Protein 2UWJ (pdb70)

Foldseek 3Di:
DVPDPDPVLVVCVDDPNPVLVVVLVVLVVVLVVLVVVVVVPDDVVVNVVSVVVNVVSVVVNVVSCVSNPD/DPDADVVNVCVPPDPVVVVVVVVVVVVVVVVD/DVVVLVVLLVVLQVVLLVVNLVSSLVSLVVCVVVVVPVSSLLSNLSNCVNVVVLVVSCVCVVVNPDLVCLLSNLVSCVVVVVVVVSVVSLVVQCPDPPVVSNVSSVVCVVVPD

Radius of gyration: 17.94 Å; Cα contacts (8 Å, |Δi|>4): 264; chains: 3; bounding box: 48×44×40 Å

Solvent-accessible surface area: 10750 Å² total

Nearest PDB structures (foldseek):
  2uwj-assembly1_E-2  TM=1.014E+00  e=2.421E-09  Pseudomonas aeruginosa CHA
  3k6c-assembly1_J  TM=8.132E-01  e=6.176E+00  Nitrosomonas europaea
  2uwj-assembly1_G-2  TM=1.009E+00  e=5.805E-15  Pseudomonas aeruginosa CHA
  2p58-assembly1_C  TM=9.458E-01  e=1.287E-08  Yersinia pestis
  8a61-assembly1_J  TM=7.834E-01  e=2.500E-01  Saccharomyces cerevisiae

B-factor: mean 35.9, std 13.75, range [16.82, 148.2]

Structure (mmCIF, N/CA/C/O b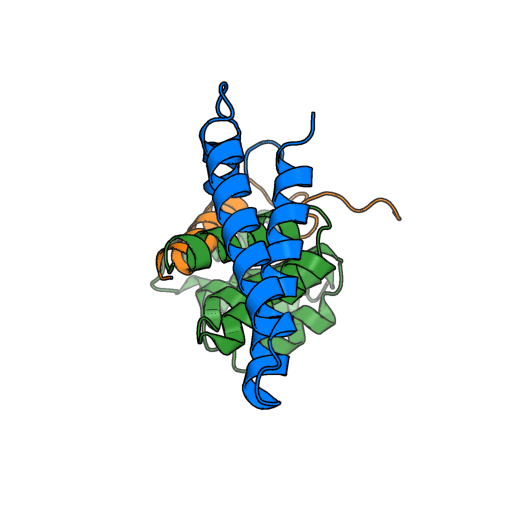ackbone):
data_2UWJ
#
_entry.id   2UWJ
#
_cell.length_a   85.305
_cell.length_b   85.305
_cell.length_c   157.553
_cell.angle_alpha   90.00
_cell.angle_beta   90.00
_cell.angle_gamma   120.00
#
_symmetry.space_group_name_H-M   'P 62 2 2'
#
loop_
_entity.id
_entity.type
_entity.pdbx_description
1 polymer 'TYPE III EXPORT PROTEIN PSCE'
2 polymer 'TYPE III EXPORT PROTEIN PSCF'
3 polymer 'TYPE III EXPORT PROTEIN PSCG'
4 non-polymer 'NICKEL (II) ION'
5 water water
#
loop_
_atom_site.group_PDB
_atom_site.id
_atom_site.type_symbol
_atom_site.label_atom_id
_atom_site.label_alt_id
_atom_site.label_comp_id
_atom_site.label_asym_id
_atom_site.label_entity_id
_atom_site.label_seq_id
_atom_site.pdbx_PDB_ins_code
_atom_site.Cartn_x
_atom_site.Cartn_y
_atom_site.Cartn_z
_atom_site.occupancy
_atom_site.B_iso_or_equiv
_atom_site.auth_seq_id
_atom_site.auth_comp_id
_atom_site.auth_asym_id
_atom_site.auth_atom_id
_atom_site.pdbx_PDB_model_num
ATOM 1 N N . GLY A 1 1 ? 33.482 35.163 22.785 1.00 70.61 1 GLY E N 1
ATOM 2 C CA . GLY A 1 1 ? 32.116 34.833 23.312 1.00 74.89 1 GLY E CA 1
ATOM 3 C C . GLY A 1 1 ? 31.920 35.278 24.758 1.00 75.88 1 GLY E C 1
ATOM 4 O O . GLY A 1 1 ? 32.846 35.871 25.350 1.00 74.90 1 GLY E O 1
ATOM 5 N N . SER A 1 2 ? 30.724 35.013 25.318 1.00 77.24 2 SER E N 1
ATOM 6 C CA . SER A 1 2 ? 30.416 35.388 26.712 1.00 76.33 2 SER E CA 1
ATOM 7 C C . SER A 1 2 ? 31.598 34.861 27.498 1.00 72.64 2 SER E C 1
ATOM 8 O O . SER A 1 2 ? 32.268 35.639 28.172 1.00 73.53 2 SER E O 1
ATOM 11 N N . HIS A 1 3 ? 31.861 33.557 27.459 1.00 73.44 3 HIS E N 1
ATOM 12 C CA . HIS A 1 3 ? 33.101 33.208 28.089 1.00 68.03 3 HIS E CA 1
ATOM 13 C C . HIS A 1 3 ? 34.231 32.513 27.397 1.00 64.39 3 HIS E C 1
ATOM 14 O O . HIS A 1 3 ? 34.344 31.290 27.346 1.00 70.40 3 HIS E O 1
ATOM 21 N N . MET A 1 4 ? 35.101 33.415 26.927 1.00 60.70 4 MET E N 1
ATOM 22 C CA . MET A 1 4 ? 36.331 33.197 26.189 1.00 52.02 4 MET E CA 1
ATOM 23 C C . MET A 1 4 ? 36.379 31.995 25.283 1.00 46.42 4 MET E C 1
ATOM 24 O O . MET A 1 4 ? 36.424 30.855 25.740 1.00 40.82 4 MET E O 1
ATOM 29 N N . MET A 1 5 ? 36.375 32.269 23.989 1.00 41.62 5 MET E N 1
ATOM 30 C CA . MET A 1 5 ? 36.481 31.230 22.997 1.00 35.55 5 MET E CA 1
ATOM 31 C C . MET A 1 5 ? 37.939 30.781 22.875 1.00 41.28 5 MET E C 1
ATOM 32 O O . MET A 1 5 ? 38.195 29.718 22.318 1.00 45.89 5 MET E O 1
ATOM 37 N N . THR A 1 6 ? 38.900 31.576 23.374 1.00 34.06 6 THR E N 1
ATOM 38 C CA . THR A 1 6 ? 40.290 31.161 23.247 1.00 30.51 6 THR E CA 1
ATOM 39 C C . THR A 1 6 ? 41.094 31.335 24.539 1.00 28.16 6 THR E C 1
ATOM 40 O O . THR A 1 6 ? 40.749 32.161 25.401 1.00 28.34 6 THR E O 1
ATOM 44 N N . ALA A 1 7 ? 42.170 30.555 24.644 1.00 29.45 7 ALA E N 1
ATOM 45 C CA . ALA A 1 7 ? 43.078 30.588 25.798 1.00 32.43 7 ALA E CA 1
ATOM 46 C C . ALA A 1 7 ? 43.659 32.009 25.959 1.00 31.58 7 ALA E C 1
ATOM 47 O O . ALA A 1 7 ? 43.709 32.551 27.064 1.00 32.98 7 ALA E O 1
ATOM 49 N N . LEU A 1 8 ? 44.092 32.611 24.849 1.00 33.90 8 LEU E N 1
ATOM 50 C CA . LEU A 1 8 ? 44.649 33.974 24.880 1.00 28.83 8 LEU E CA 1
ATOM 51 C C . LEU A 1 8 ? 43.644 34.936 25.542 1.00 27.88 8 LEU E C 1
ATOM 52 O O . LEU A 1 8 ? 43.998 35.730 26.406 1.00 29.62 8 LEU E O 1
ATOM 57 N N . GLU A 1 9 ? 42.380 34.881 25.147 1.00 29.22 9 GLU E N 1
ATOM 58 C CA . GLU A 1 9 ? 41.401 35.784 25.756 1.00 29.53 9 GLU E CA 1
ATOM 59 C C . GLU A 1 9 ? 41.302 35.574 27.275 1.00 36.28 9 GLU E C 1
ATOM 60 O O . GLU A 1 9 ? 41.123 36.530 28.029 1.00 31.26 9 GLU E O 1
ATOM 66 N N . THR A 1 10 ? 41.436 34.330 27.742 1.00 35.50 10 THR E N 1
ATOM 67 C CA . THR A 1 10 ? 41.389 34.126 29.201 1.00 35.28 10 THR E CA 1
ATOM 68 C C . THR A 1 10 ? 42.630 34.812 29.798 1.00 39.97 10 THR E C 1
ATOM 69 O O . THR A 1 10 ? 42.536 35.582 30.773 1.00 40.63 10 THR E O 1
ATOM 73 N N . ARG A 1 11 ? 43.792 34.555 29.206 1.00 37.23 11 ARG E N 1
ATOM 74 C CA . ARG A 1 11 ? 45.028 35.174 29.669 1.00 43.40 11 ARG E CA 1
ATOM 75 C C . ARG A 1 11 ? 44.818 36.696 29.769 1.00 49.34 11 ARG E C 1
ATOM 76 O O . ARG A 1 11 ? 45.165 37.319 30.774 1.00 54.43 11 ARG E O 1
ATOM 84 N N . LEU A 1 12 ? 44.222 37.289 28.742 1.00 49.27 12 LEU E N 1
ATOM 85 C CA . LEU A 1 12 ? 43.970 38.734 28.725 1.00 50.54 12 LEU E CA 1
ATOM 86 C C . LEU A 1 12 ? 42.831 39.223 29.643 1.00 52.12 12 LEU E C 1
ATOM 87 O O . LEU A 1 12 ? 42.690 40.414 29.852 1.00 57.27 12 LEU E O 1
ATOM 92 N N . SER A 1 13 ? 41.994 38.341 30.167 1.00 54.18 13 SER E N 1
ATOM 93 C CA . SER A 1 13 ? 40.890 38.795 31.015 1.00 59.56 13 SER E CA 1
ATOM 94 C C . SER A 1 13 ? 41.350 39.089 32.459 1.00 64.09 13 SER E C 1
ATOM 95 O O . SER A 1 13 ? 40.544 39.482 33.323 1.00 62.24 13 SER E O 1
ATOM 98 N N . VAL A 1 14 ? 42.643 38.878 32.697 1.00 62.94 14 VAL E N 1
ATOM 99 C CA . VAL A 1 14 ? 43.269 39.082 33.993 1.00 66.92 14 VAL E CA 1
ATOM 100 C C . VAL A 1 14 ? 43.314 40.565 34.399 1.00 67.30 14 VAL E C 1
ATOM 101 O O . VAL A 1 14 ? 43.605 41.422 33.578 1.00 67.82 14 VAL E O 1
ATOM 105 N N . ALA A 1 15 ? 43.024 40.833 35.675 1.00 69.19 15 ALA E N 1
ATOM 106 C CA . ALA A 1 15 ? 43.000 42.183 36.271 1.00 67.72 15 ALA E CA 1
ATOM 107 C C . ALA A 1 15 ? 44.072 43.166 35.770 1.00 66.07 15 ALA E C 1
ATOM 108 O O . ALA A 1 15 ? 43.751 44.164 35.132 1.00 64.11 15 ALA E O 1
ATOM 110 N N . ASP A 1 16 ? 45.334 42.900 36.084 1.00 65.24 16 ASP E N 1
ATOM 111 C CA . ASP A 1 16 ? 46.407 43.764 35.641 1.00 68.30 16 ASP E CA 1
ATOM 112 C C . ASP A 1 16 ? 46.780 43.323 34.231 1.00 69.20 16 ASP E C 1
ATOM 113 O O . ASP A 1 16 ? 47.254 42.200 34.010 1.00 71.77 16 ASP E O 1
ATOM 118 N N . GLY A 1 17 ? 46.554 44.213 33.275 1.00 66.65 17 GLY E N 1
ATOM 119 C CA . GLY A 1 17 ? 46.851 43.898 31.894 1.00 62.32 17 GLY E CA 1
ATOM 120 C C . GLY A 1 17 ? 48.316 43.628 31.635 1.00 59.82 17 GLY E C 1
ATOM 121 O O . GLY A 1 17 ? 48.836 43.950 30.563 1.00 58.27 17 GLY E O 1
ATOM 122 N N . THR A 1 18 ? 48.997 43.037 32.606 1.00 54.01 18 THR E N 1
ATOM 123 C CA . THR A 1 18 ? 50.398 42.749 32.408 1.00 49.88 18 THR E CA 1
ATOM 124 C C . THR A 1 18 ? 50.654 42.001 31.090 1.00 47.29 18 THR E C 1
ATOM 125 O O . THR A 1 18 ? 51.550 42.382 30.330 1.00 42.60 18 THR E O 1
ATOM 129 N N . HIS A 1 19 ? 49.876 40.956 30.814 1.00 42.51 19 HIS E N 1
ATOM 130 C CA . HIS A 1 19 ? 50.072 40.200 29.577 1.00 43.54 19 HIS E CA 1
ATOM 131 C C . HIS A 1 19 ? 49.775 41.027 28.318 1.00 36.76 19 HIS E C 1
ATOM 132 O O . HIS A 1 19 ? 50.556 41.018 27.379 1.00 35.25 19 HIS E O 1
ATOM 139 N N . ALA A 1 20 ? 48.666 41.753 28.308 1.00 33.89 20 ALA E N 1
ATOM 140 C CA . ALA A 1 20 ? 48.327 42.545 27.138 1.00 37.17 20 ALA E CA 1
ATOM 141 C C . ALA A 1 20 ? 49.392 43.589 26.838 1.00 38.18 20 ALA E C 1
ATOM 142 O O . ALA A 1 20 ? 49.775 43.746 25.696 1.00 36.40 20 ALA E O 1
ATOM 144 N N . ALA A 1 21 ? 49.858 44.312 27.865 1.00 40.35 21 ALA E N 1
ATOM 145 C CA . ALA A 1 21 ? 50.860 45.359 27.660 1.00 33.52 21 ALA E CA 1
ATOM 146 C C . ALA A 1 21 ? 52.108 44.736 27.116 1.00 31.88 21 ALA E C 1
ATOM 147 O O . ALA A 1 21 ? 52.704 45.267 26.175 1.00 38.47 21 ALA E O 1
ATOM 149 N N . ALA A 1 22 ? 52.504 43.600 27.685 1.00 33.67 22 ALA E N 1
ATOM 150 C CA . ALA A 1 22 ? 53.708 42.893 27.255 1.00 34.91 22 ALA E CA 1
ATOM 151 C C . ALA A 1 22 ? 53.597 42.409 25.806 1.00 36.54 22 ALA E C 1
ATOM 152 O O . ALA A 1 22 ? 54.551 4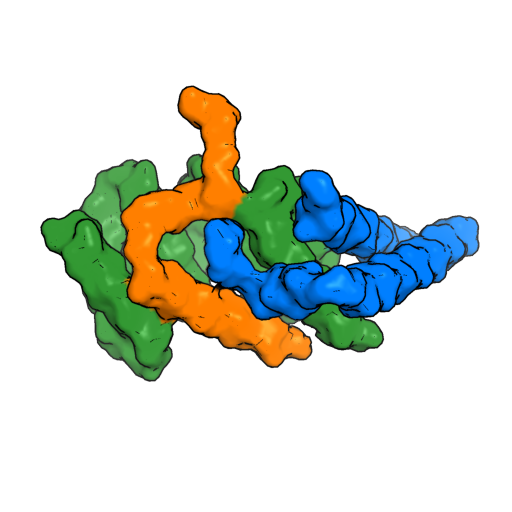2.531 25.023 1.00 35.23 22 ALA E O 1
ATOM 154 N N . LEU A 1 23 ? 52.441 41.842 25.455 1.00 32.15 23 LEU E N 1
ATOM 155 C CA . LEU A 1 23 ? 52.258 41.347 24.088 1.00 31.95 23 LEU E CA 1
ATOM 156 C C . LEU A 1 23 ? 52.300 42.541 23.105 1.00 28.54 23 LEU E C 1
ATOM 157 O O . LEU A 1 23 ? 52.940 42.466 22.070 1.00 31.20 23 LEU E O 1
ATOM 162 N N . ARG A 1 24 ? 51.604 43.628 23.443 1.00 28.45 24 ARG E N 1
ATOM 163 C CA . ARG A 1 24 ? 51.580 44.804 22.588 1.00 33.00 24 ARG E CA 1
ATOM 164 C C . ARG A 1 24 ? 53.007 45.314 22.318 1.00 38.42 24 ARG E C 1
ATOM 165 O O . ARG A 1 24 ? 53.353 45.645 21.188 1.00 36.34 24 ARG E O 1
ATOM 173 N N . GLN A 1 25 ? 53.836 45.373 23.361 1.00 35.73 25 GLN E N 1
ATOM 174 C CA . GLN A 1 25 ? 55.208 45.840 23.196 1.00 36.54 25 GLN E CA 1
ATOM 175 C C . GLN A 1 25 ? 55.999 44.950 22.286 1.00 33.55 25 GLN E C 1
ATO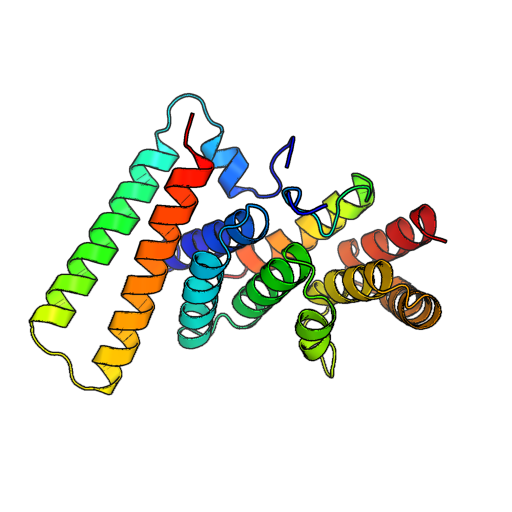M 176 O O . GLN A 1 25 ? 56.761 45.433 21.447 1.00 37.39 25 GLN E O 1
ATOM 182 N N . ARG A 1 26 ? 55.825 43.639 22.422 1.00 33.35 26 ARG E N 1
ATOM 183 C CA . ARG A 1 26 ? 56.566 42.714 21.571 1.00 35.56 26 ARG E CA 1
ATOM 184 C C . ARG A 1 26 ? 56.140 42.865 20.093 1.00 35.45 26 ARG E C 1
ATOM 185 O O . ARG A 1 26 ? 56.968 42.788 19.188 1.00 31.19 26 ARG E O 1
ATOM 193 N N . LEU A 1 27 ? 54.844 43.046 19.871 1.00 32.13 27 LEU E N 1
ATOM 194 C CA . LEU A 1 27 ? 54.313 43.209 18.513 1.00 29.92 27 LEU E CA 1
ATOM 195 C C . LEU A 1 27 ? 54.844 44.540 17.914 1.00 29.91 27 LEU E C 1
ATOM 196 O O . LEU A 1 27 ? 55.282 44.596 16.771 1.00 31.92 27 LEU E O 1
ATOM 201 N N . GLN A 1 28 ? 54.750 45.607 18.679 1.00 28.98 28 GLN E N 1
ATOM 202 C CA . GLN A 1 28 ? 55.247 46.928 18.225 1.00 34.09 28 GLN E CA 1
ATOM 203 C C . GLN A 1 28 ? 56.748 46.880 17.934 1.00 31.25 28 GLN E C 1
ATOM 204 O O . GLN A 1 28 ? 57.205 47.390 16.910 1.00 33.67 28 GLN E O 1
ATOM 210 N N . ALA A 1 29 ? 57.512 46.222 18.806 1.00 35.94 29 ALA E N 1
ATOM 211 C CA . ALA A 1 29 ? 58.954 46.109 18.582 1.00 36.46 29 ALA E CA 1
ATOM 212 C C . ALA A 1 29 ? 59.205 45.366 17.279 1.00 37.79 29 ALA E C 1
ATOM 213 O O . ALA A 1 29 ? 60.021 45.816 16.466 1.00 33.50 29 ALA E O 1
ATOM 215 N N . ALA A 1 30 ? 58.524 44.225 17.067 1.00 32.57 30 ALA E N 1
ATOM 216 C CA . ALA A 1 30 ? 58.709 43.470 15.828 1.00 31.21 30 ALA E CA 1
ATOM 217 C C . ALA A 1 30 ? 58.240 44.294 14.596 1.00 26.59 30 ALA E C 1
ATOM 218 O O . ALA A 1 30 ? 58.855 44.244 13.518 1.00 33.06 30 ALA E O 1
ATOM 220 N N . LEU A 1 31 ? 57.177 45.065 14.734 1.00 28.69 31 LEU E N 1
ATOM 221 C CA . LEU A 1 31 ? 56.707 45.844 13.591 1.00 26.58 31 LEU E CA 1
ATOM 222 C C . LEU A 1 31 ? 57.724 46.973 13.260 1.00 31.31 31 LEU E C 1
ATOM 223 O O . LEU A 1 31 ? 57.973 47.298 12.078 1.00 30.21 31 LEU E O 1
ATOM 228 N N . ALA A 1 32 ? 58.326 47.558 14.293 1.00 31.60 32 ALA E N 1
ATOM 229 C CA . ALA A 1 32 ? 59.315 48.644 14.041 1.00 34.31 32 ALA E CA 1
ATOM 230 C C . ALA A 1 32 ? 60.574 48.086 13.326 1.00 34.59 32 ALA E C 1
ATOM 231 O O . ALA A 1 32 ? 61.087 48.716 12.403 1.00 34.44 32 ALA E O 1
ATOM 233 N N . GLU A 1 33 ? 61.034 46.892 13.704 1.00 35.29 33 GLU E N 1
ATOM 234 C CA . GLU A 1 33 ? 62.198 46.297 13.055 1.00 36.95 33 GLU E CA 1
ATOM 235 C C . GLU A 1 33 ? 61.853 46.016 11.626 1.00 40.61 33 GLU E C 1
ATOM 236 O O . GLU A 1 33 ? 62.667 46.182 10.719 1.00 32.05 33 GLU E O 1
ATOM 242 N N . CYS A 1 34 ? 60.624 45.544 11.428 1.00 36.70 34 CYS E N 1
ATOM 243 C CA . CYS A 1 34 ? 60.159 45.224 10.102 1.00 33.57 34 CYS E CA 1
ATOM 244 C C . CYS A 1 34 ? 60.160 46.496 9.191 1.00 29.94 34 CYS E C 1
ATOM 245 O O . CYS A 1 34 ? 60.625 46.478 8.036 1.00 33.31 34 CYS E O 1
ATOM 248 N N . ARG A 1 35 ? 59.675 47.600 9.721 1.00 31.16 35 ARG E N 1
ATOM 249 C CA . ARG A 1 35 ? 59.614 48.846 8.957 1.00 34.46 35 ARG E CA 1
ATOM 250 C C . ARG A 1 35 ? 61.026 49.391 8.709 1.00 34.25 35 ARG E C 1
ATOM 251 O O . ARG A 1 35 ? 61.302 49.939 7.650 1.00 34.07 35 ARG E O 1
ATOM 259 N N . ARG A 1 36 ? 61.905 49.229 9.680 1.00 34.27 36 ARG E N 1
ATOM 260 C CA . ARG A 1 36 ? 63.292 49.674 9.493 1.00 39.77 36 ARG E CA 1
ATOM 261 C C . ARG A 1 36 ? 63.938 48.870 8.357 1.00 38.42 36 ARG E C 1
ATOM 262 O O . ARG A 1 36 ? 64.563 49.440 7.461 1.00 37.98 36 ARG E O 1
ATOM 270 N N . GLU A 1 37 ? 63.772 47.554 8.349 1.00 36.20 37 GLU E N 1
ATOM 271 C CA . GLU A 1 37 ? 64.369 46.758 7.288 1.00 37.25 37 GLU E CA 1
ATOM 272 C C . GLU A 1 37 ? 63.767 47.081 5.890 1.00 39.23 37 GLU E C 1
ATOM 273 O O . GLU A 1 37 ? 64.473 47.057 4.874 1.00 40.37 37 GLU E O 1
ATOM 279 N N . LEU A 1 38 ? 62.481 47.407 5.843 1.00 37.84 38 LEU E N 1
ATOM 280 C CA . LEU A 1 38 ? 61.832 47.744 4.595 1.00 32.35 38 LEU E CA 1
ATOM 281 C C . LEU A 1 38 ? 62.446 49.044 4.089 1.00 36.42 38 LEU E C 1
ATOM 282 O O . LEU A 1 38 ? 62.683 49.207 2.892 1.00 36.97 38 LEU E O 1
ATOM 287 N N . ALA A 1 39 ? 62.680 49.971 5.010 1.00 36.10 39 ALA E N 1
ATOM 288 C CA . ALA A 1 39 ? 63.245 51.279 4.683 1.00 38.05 39 ALA E CA 1
ATOM 289 C C . ALA A 1 39 ? 64.666 51.165 4.107 1.00 41.10 39 ALA E C 1
ATOM 290 O O . ALA A 1 39 ? 65.064 51.976 3.282 1.00 39.50 39 ALA E O 1
ATOM 292 N N . ARG A 1 40 ? 65.431 50.164 4.521 1.00 41.40 40 ARG E N 1
ATOM 293 C CA . ARG A 1 40 ? 66.779 50.009 3.976 1.00 46.24 40 ARG E CA 1
ATOM 294 C C . ARG A 1 40 ? 66.744 49.546 2.529 1.00 47.14 40 ARG E C 1
ATOM 295 O O . ARG A 1 40 ? 67.735 49.714 1.823 1.00 50.51 40 ARG E O 1
ATOM 303 N N . GLY A 1 41 ? 65.635 48.933 2.083 1.00 46.15 41 GLY E N 1
ATOM 304 C CA . GLY A 1 41 ? 65.548 48.522 0.693 1.00 40.74 41 GLY E CA 1
ATOM 305 C C . GLY A 1 41 ? 65.130 47.107 0.268 1.00 42.03 41 GLY E C 1
ATOM 306 O O . GLY A 1 41 ? 64.432 46.915 -0.721 1.00 52.12 41 GLY E O 1
ATOM 307 N N . ALA A 1 42 ? 65.588 46.107 0.958 1.00 38.78 42 ALA E N 1
ATOM 308 C CA . ALA A 1 42 ? 65.262 44.733 0.606 1.00 42.71 42 ALA E CA 1
ATOM 309 C C . ALA A 1 42 ? 65.054 44.305 -0.885 1.00 37.49 42 ALA E C 1
ATOM 310 O O . ALA A 1 42 ? 64.395 44.983 -1.695 1.00 35.16 42 ALA E O 1
ATOM 312 N N . CYS A 1 43 ? 65.630 43.154 -1.238 1.00 38.30 43 CYS E N 1
ATOM 313 C CA . CYS A 1 43 ? 65.421 42.600 -2.579 1.00 41.93 43 CYS E CA 1
ATOM 314 C C . CYS A 1 43 ? 63.906 42.407 -2.774 1.00 42.81 43 CYS E C 1
ATOM 315 O O . CYS A 1 43 ? 63.173 42.414 -1.756 1.00 38.51 43 CYS E O 1
ATOM 316 N N . PRO A 1 44 ? 63.392 42.183 -4.010 1.00 44.65 44 PRO E N 1
ATOM 317 C CA . PRO A 1 44 ? 61.938 42.022 -4.183 1.00 41.02 44 PRO E CA 1
ATOM 318 C C . PRO A 1 44 ? 61.227 40.874 -3.453 1.00 44.37 44 PRO E C 1
ATOM 319 O O . PRO A 1 44 ? 60.057 41.007 -3.029 1.00 36.64 44 PRO E O 1
ATOM 323 N N . GLU A 1 45 ? 61.922 39.751 -3.321 1.00 42.15 45 GLU E N 1
ATOM 324 C CA . GLU A 1 45 ? 61.370 38.590 -2.641 1.00 45.07 45 GLU E CA 1
ATOM 325 C C . GLU A 1 45 ? 61.227 38.942 -1.152 1.00 42.55 45 GLU E C 1
ATOM 326 O O . GLU A 1 45 ? 60.163 38.748 -0.561 1.00 38.21 45 GLU E O 1
ATOM 332 N N . ARG A 1 46 ? 62.279 39.527 -0.573 1.00 37.89 46 ARG E N 1
ATOM 333 C CA . ARG A 1 46 ? 62.294 39.880 0.840 1.00 36.91 46 ARG E CA 1
ATOM 334 C C . ARG A 1 46 ? 61.289 40.984 1.092 1.00 34.62 46 ARG E C 1
ATOM 335 O O . ARG A 1 46 ? 60.697 41.081 2.169 1.00 31.96 46 ARG E O 1
ATOM 343 N N . PHE A 1 47 ? 61.114 41.835 0.099 1.00 32.14 47 PHE E N 1
ATOM 344 C CA . PHE A 1 47 ? 60.200 42.955 0.261 1.00 36.42 47 PHE E CA 1
ATOM 345 C C . PHE A 1 47 ? 58.739 42.477 0.393 1.00 33.36 47 PHE E C 1
ATOM 346 O O . PHE A 1 47 ? 57.991 42.998 1.200 1.00 29.78 47 PHE E O 1
ATOM 354 N N . GLN A 1 48 ? 58.351 41.524 -0.443 1.00 31.94 48 GLN E N 1
ATOM 355 C CA . GLN A 1 48 ? 56.980 40.999 -0.407 1.00 33.00 48 GLN E CA 1
ATOM 356 C C . GLN A 1 48 ? 56.811 40.257 0.944 1.00 28.77 48 GLN E C 1
ATOM 357 O O . GLN A 1 48 ? 55.785 40.341 1.602 1.00 27.79 48 GLN E O 1
ATOM 363 N N . PHE A 1 49 ? 57.848 39.556 1.353 1.00 25.93 49 PHE E N 1
ATOM 364 C CA . PHE A 1 49 ? 57.857 38.823 2.637 1.00 30.36 49 PHE E CA 1
ATOM 365 C C . PHE A 1 49 ? 57.708 39.800 3.814 1.00 32.90 49 PHE E C 1
ATOM 366 O O . PHE A 1 49 ? 56.846 39.611 4.685 1.00 28.17 49 PHE E O 1
ATOM 374 N N . LEU A 1 50 ? 58.533 40.857 3.842 1.00 26.64 50 LEU E N 1
ATOM 375 C CA . LEU A 1 50 ? 58.460 41.838 4.901 1.00 27.71 50 LEU E CA 1
ATOM 376 C C . LEU A 1 50 ? 57.123 42.574 4.948 1.00 23.57 50 LEU E C 1
ATOM 377 O O . LEU A 1 50 ? 56.624 42.922 6.026 1.00 25.18 50 LEU E O 1
ATOM 382 N N . GLN A 1 51 ? 56.558 42.864 3.789 1.00 24.85 51 GLN E N 1
ATOM 383 C CA . GLN A 1 51 ? 55.290 43.579 3.784 1.00 28.94 51 GLN E CA 1
ATOM 384 C C . GLN A 1 51 ? 54.191 42.699 4.404 1.00 27.80 51 GLN E C 1
ATOM 385 O O . GLN A 1 51 ? 53.369 43.194 5.160 1.00 25.12 51 GLN E O 1
ATOM 391 N N . GLN A 1 52 ? 54.189 41.413 4.050 1.00 26.69 52 GLN E N 1
ATOM 392 C CA . GLN A 1 52 ? 53.204 40.483 4.600 1.00 28.84 52 GLN E CA 1
ATOM 393 C C . GLN A 1 52 ? 53.446 40.389 6.121 1.00 32.72 52 GLN E C 1
ATOM 394 O O . GLN A 1 52 ? 52.494 40.364 6.925 1.00 27.62 52 GLN E O 1
ATOM 400 N N . GLN A 1 53 ? 54.724 40.347 6.530 1.00 24.95 53 GLN E N 1
ATOM 401 C CA . GLN A 1 53 ? 54.997 40.287 7.948 1.00 27.25 53 GLN E CA 1
ATOM 402 C C . GLN A 1 53 ? 54.511 41.530 8.671 1.00 31.54 53 GLN E C 1
ATOM 403 O O . GLN A 1 53 ? 53.923 41.446 9.775 1.00 30.12 53 GLN E O 1
ATOM 409 N N . ALA A 1 54 ? 54.772 42.705 8.087 1.00 27.04 54 ALA E N 1
ATOM 410 C CA . ALA A 1 54 ? 54.304 43.943 8.709 1.00 26.71 54 ALA E CA 1
ATOM 411 C C . ALA A 1 54 ? 52.766 43.958 8.792 1.00 28.41 54 ALA E C 1
ATOM 412 O O . ALA A 1 54 ? 52.173 44.410 9.785 1.00 24.49 54 ALA E O 1
ATOM 414 N N . ARG A 1 55 ? 52.107 43.495 7.742 1.00 25.82 55 ARG E N 1
ATOM 415 C CA . ARG A 1 55 ? 50.653 43.543 7.819 1.00 28.68 55 ARG E CA 1
ATOM 416 C C . ARG A 1 55 ? 50.121 42.559 8.872 1.00 23.99 55 ARG E C 1
ATOM 417 O O . ARG A 1 55 ? 49.095 42.824 9.505 1.00 24.64 55 ARG E O 1
ATOM 425 N N . ALA A 1 56 ? 50.801 41.427 9.039 1.00 22.95 56 ALA E N 1
ATOM 426 C CA . ALA A 1 56 ? 50.371 40.434 10.055 1.00 25.27 56 ALA E CA 1
ATOM 427 C C . ALA A 1 56 ? 50.513 41.032 11.441 1.00 29.70 56 ALA E C 1
ATOM 428 O O . ALA A 1 56 ? 49.659 40.885 12.288 1.00 24.84 56 ALA E O 1
ATOM 430 N N . LEU A 1 57 ? 51.624 41.727 11.664 1.00 28.31 57 LEU E N 1
ATOM 431 C CA . LEU A 1 57 ? 51.878 42.366 12.953 1.00 28.72 57 LEU E CA 1
ATOM 432 C C . LEU A 1 57 ? 50.887 43.500 13.205 1.00 27.26 57 LEU E C 1
ATOM 433 O O . LEU A 1 57 ? 50.351 43.625 14.325 1.00 26.69 57 LEU E O 1
ATOM 438 N N . GLU A 1 58 ? 50.646 44.334 12.186 1.00 25.88 58 GLU E N 1
ATOM 439 C CA . GLU A 1 58 ? 49.656 45.425 12.328 1.00 24.89 58 GLU E CA 1
ATOM 440 C C . GLU A 1 58 ? 48.279 44.777 12.599 1.00 28.95 58 GLU E C 1
ATOM 441 O O . GLU A 1 58 ? 47.498 45.317 13.357 1.00 24.44 58 GLU E O 1
ATOM 447 N N . GLY A 1 59 ? 47.987 43.642 11.941 1.00 25.73 59 GLY E N 1
ATOM 448 C CA . GLY A 1 59 ? 46.709 42.977 12.211 1.00 28.26 59 GLY E CA 1
ATOM 449 C C . GLY A 1 59 ? 46.638 42.484 13.672 1.00 25.40 59 GLY E C 1
ATOM 450 O O . GLY A 1 59 ? 45.595 42.581 14.351 1.00 25.06 59 GLY E O 1
ATOM 451 N N . GLY A 1 60 ? 47.746 41.929 14.156 1.00 24.27 60 GLY E N 1
ATOM 452 C CA . GLY A 1 60 ? 47.783 41.470 15.545 1.00 24.52 60 GLY E CA 1
ATOM 453 C C . GLY A 1 60 ? 47.525 42.600 16.536 1.00 25.95 60 GLY E C 1
ATOM 454 O O . GLY A 1 60 ? 46.826 42.417 17.537 1.00 23.66 60 GLY E O 1
ATOM 455 N N . LEU A 1 61 ? 48.126 43.770 16.285 1.00 28.89 61 LEU E N 1
ATOM 456 C CA . LEU A 1 61 ? 47.952 44.937 17.165 1.00 28.85 61 LEU E CA 1
ATOM 457 C C . LEU A 1 61 ? 46.502 45.405 17.113 1.00 29.90 61 LEU E C 1
ATOM 458 O O . LEU A 1 61 ? 45.907 45.787 18.133 1.00 29.07 61 LEU E O 1
ATOM 463 N N . GLY A 1 62 ? 45.932 45.363 15.914 1.00 28.47 62 GLY E N 1
ATOM 464 C CA . GLY A 1 62 ? 44.544 45.761 15.759 1.00 28.69 62 GLY E CA 1
ATOM 465 C C . GLY A 1 62 ? 43.617 44.757 16.483 1.00 28.24 62 GLY E C 1
ATOM 466 O O . GLY A 1 62 ? 42.663 45.127 17.145 1.00 26.65 62 GLY E O 1
ATOM 467 N N . ILE A 1 63 ? 43.879 43.469 16.377 1.00 25.58 63 ILE E N 1
ATOM 468 C CA . ILE A 1 63 ? 43.002 42.541 17.095 1.00 24.37 63 ILE E CA 1
ATOM 469 C C . ILE A 1 63 ? 43.194 42.758 18.625 1.00 28.53 63 ILE E C 1
ATOM 470 O O . ILE A 1 63 ? 42.220 42.843 19.362 1.00 26.26 63 ILE E O 1
ATOM 475 N N . LEU A 1 64 ? 44.443 42.874 19.091 1.00 28.12 64 LEU E N 1
ATOM 476 C CA . LEU A 1 64 ? 44.712 43.057 20.528 1.00 27.79 64 LEU E CA 1
ATOM 477 C C . LEU A 1 64 ? 43.968 44.276 21.089 1.00 31.62 64 LEU E C 1
ATOM 478 O O . LEU A 1 64 ? 43.365 44.212 22.164 1.00 29.24 64 LEU E O 1
ATOM 483 N N . SER A 1 65 ? 43.965 45.361 20.336 1.00 30.01 65 SER E N 1
ATOM 484 C CA . SER A 1 65 ? 43.245 46.556 20.758 1.00 35.47 65 SER E CA 1
ATOM 485 C C . SER A 1 65 ? 41.782 46.278 20.921 1.00 34.70 65 SER E C 1
ATOM 486 O O . SER A 1 65 ? 41.181 46.715 21.894 1.00 37.75 65 SER E O 1
ATOM 489 N N . GLN A 1 66 ? 41.190 45.575 19.972 1.00 38.37 66 GLN E N 1
ATOM 490 C CA . GLN A 1 66 ? 39.766 45.246 20.082 1.00 39.66 66 GLN E CA 1
ATOM 491 C C . GLN A 1 66 ? 39.483 44.246 21.228 1.00 41.90 66 GLN E C 1
ATOM 492 O O . GLN A 1 66 ? 38.441 44.325 21.903 1.00 39.47 66 GLN E O 1
ATOM 498 N N . LEU A 1 67 ? 40.391 43.301 21.462 1.00 32.98 67 LEU E N 1
ATOM 499 C CA . LEU A 1 67 ? 40.165 42.333 22.546 1.00 35.73 67 LEU E CA 1
ATOM 500 C C . LEU A 1 67 ? 40.257 42.973 23.961 1.00 41.98 67 LEU E C 1
ATOM 501 O O . LEU A 1 67 ? 39.636 42.498 24.919 1.00 38.92 67 LEU E O 1
ATOM 506 N N . THR A 1 68 ? 41.038 44.039 24.082 1.00 40.73 68 THR E N 1
ATOM 507 C CA . THR A 1 68 ? 41.271 44.662 25.368 1.00 45.83 68 THR E CA 1
ATOM 508 C C . THR A 1 68 ? 40.632 46.008 25.582 1.00 51.39 68 THR E C 1
ATOM 509 O O . THR A 1 68 ? 40.864 46.624 26.619 1.00 49.62 68 THR E O 1
ATOM 513 N N . GLU A 1 69 ? 39.845 46.487 24.630 1.00 56.82 69 GLU E N 1
ATOM 514 C CA . GLU A 1 69 ? 39.257 47.801 24.807 1.00 66.20 69 GLU E CA 1
ATOM 515 C C . GLU A 1 69 ? 38.098 47.744 25.782 1.00 71.28 69 GLU E C 1
ATOM 516 O O . GLU A 1 69 ? 37.286 46.801 25.738 1.00 71.96 69 GLU E O 1
ATOM 522 N N . ASP A 1 70 ? 38.047 48.751 26.666 1.00 73.49 70 ASP E N 1
ATOM 523 C CA . ASP A 1 70 ? 36.999 48.873 27.691 1.00 74.13 70 ASP E CA 1
ATOM 524 C C . ASP A 1 70 ? 35.773 49.581 27.127 1.00 72.41 70 ASP E C 1
ATOM 525 O O . ASP A 1 70 ? 34.744 48.951 26.896 1.00 74.94 70 ASP E O 1
ATOM 528 N N . MET B 2 1 ? 19.228 42.248 10.397 1.00 25.01 54 MET F N 1
ATOM 529 C CA . MET B 2 1 ? 20.100 41.044 10.316 1.00 32.24 54 MET F CA 1
ATOM 530 C C . MET B 2 1 ? 21.530 41.421 9.874 1.00 32.87 54 MET F C 1
ATOM 531 O O . MET B 2 1 ? 22.426 40.570 9.623 1.00 34.48 54 MET F O 1
ATOM 536 N N . HIS B 2 2 ? 21.721 42.707 9.766 1.00 29.91 55 HIS F N 1
ATOM 537 C CA . HIS B 2 2 ? 22.948 43.317 9.310 1.00 34.00 55 HIS F CA 1
ATOM 538 C C . HIS B 2 2 ? 23.979 43.428 10.429 1.00 38.43 55 HIS F C 1
ATOM 539 O O . HIS B 2 2 ? 25.150 43.624 10.163 1.00 38.43 55 HIS F O 1
ATOM 546 N N . LYS B 2 3 ? 23.554 43.326 11.675 1.00 36.92 56 LYS F N 1
ATOM 547 C CA . LYS B 2 3 ? 24.511 43.380 12.781 1.00 39.29 56 LYS F CA 1
ATOM 548 C C . LYS B 2 3 ? 24.877 41.908 13.034 1.00 36.72 56 LYS F C 1
ATOM 549 O O . LYS B 2 3 ? 24.060 41.161 13.514 1.00 40.46 56 LYS F O 1
ATOM 555 N N . ILE B 2 4 ? 26.094 41.501 12.699 1.00 31.24 57 ILE F N 1
ATOM 556 C CA . ILE B 2 4 ? 26.512 40.093 12.867 1.00 34.29 57 ILE F CA 1
ATOM 557 C C . ILE B 2 4 ? 26.963 39.796 14.296 1.00 30.53 57 ILE F C 1
ATOM 558 O O . ILE B 2 4 ? 27.710 40.578 14.904 1.00 29.40 57 ILE F O 1
ATOM 563 N N . ASN B 2 5 ? 26.519 38.670 14.839 1.00 25.40 58 ASN F N 1
ATOM 564 C CA . ASN B 2 5 ? 26.919 38.332 16.200 1.00 28.20 58 ASN F CA 1
ATOM 565 C C . ASN B 2 5 ? 28.400 37.901 16.197 1.00 28.57 58 ASN F C 1
ATOM 566 O O . ASN B 2 5 ? 28.900 37.437 15.165 1.00 24.99 58 ASN F O 1
ATOM 571 N N . LYS B 2 6 ? 29.070 38.075 17.334 1.00 22.25 59 LYS F N 1
ATOM 572 C CA . LYS B 2 6 ? 30.428 37.534 17.502 1.00 27.04 59 LYS F CA 1
ATOM 573 C C . LYS B 2 6 ? 30.258 35.988 17.408 1.00 27.76 59 LYS F C 1
ATOM 574 O O . LYS B 2 6 ? 29.192 35.445 17.760 1.00 23.96 59 LYS F O 1
ATOM 580 N N . TRP B 2 7 ? 31.277 35.288 16.912 1.00 21.15 60 TRP F N 1
ATOM 581 C CA . TRP B 2 7 ? 31.191 33.833 16.761 1.00 21.55 60 TRP F CA 1
ATOM 582 C C . TRP B 2 7 ? 29.836 33.361 16.220 1.00 24.45 60 TRP F C 1
ATOM 583 O O . TRP B 2 7 ? 29.244 32.395 16.713 1.00 19.93 60 TRP F O 1
ATOM 594 N N . SER B 2 8 ? 29.367 34.029 15.176 1.00 26.18 61 SER F N 1
ATOM 595 C CA . SER B 2 8 ? 28.052 33.693 14.635 1.00 26.39 61 SER F CA 1
ATOM 596 C C . SER B 2 8 ? 27.968 32.275 14.143 1.00 24.95 61 SER F C 1
ATOM 597 O O . SER B 2 8 ? 26.899 31.688 14.208 1.00 22.97 61 SER F O 1
ATOM 600 N N . VAL B 2 9 ? 29.076 31.691 13.675 1.00 23.70 62 VAL F N 1
ATOM 601 C CA . VAL B 2 9 ? 28.966 30.316 13.188 1.00 25.75 62 VAL F CA 1
ATOM 602 C C . VAL B 2 9 ? 28.450 29.313 14.246 1.00 22.34 62 VAL F C 1
ATOM 603 O O . VAL B 2 9 ? 27.822 28.308 13.902 1.00 24.03 62 VAL F O 1
ATOM 607 N N . ILE B 2 10 ? 28.692 29.576 15.530 1.00 21.10 63 ILE F N 1
ATOM 608 C CA . ILE B 2 10 ? 28.219 28.667 16.598 1.00 21.98 63 ILE F CA 1
ATOM 609 C C . ILE B 2 10 ? 27.145 29.317 17.490 1.00 24.01 63 ILE F C 1
ATOM 610 O O . ILE B 2 10 ? 26.928 28.899 18.628 1.00 22.34 63 ILE F O 1
ATOM 615 N N . TYR B 2 11 ? 26.518 30.367 16.973 1.00 24.59 64 TYR F N 1
ATOM 616 C CA . TYR B 2 11 ? 25.474 31.052 17.724 1.00 34.00 64 TYR F CA 1
ATOM 617 C C . TYR B 2 11 ? 24.379 29.974 17.919 1.00 30.35 64 TYR F C 1
ATOM 618 O O . TYR B 2 11 ? 23.990 29.287 16.967 1.00 36.32 64 TYR F O 1
ATOM 627 N N . ASN B 2 12 ? 23.897 29.787 19.128 1.00 40.95 65 ASN F N 1
ATOM 628 C CA . ASN B 2 12 ? 22.871 28.740 19.288 1.00 44.95 65 ASN F CA 1
ATOM 629 C C . ASN B 2 12 ? 23.415 27.308 19.314 1.00 44.18 65 ASN F C 1
ATOM 630 O O . ASN B 2 12 ? 22.624 26.375 19.375 1.00 44.92 65 ASN F O 1
ATOM 635 N N . ILE B 2 13 ? 24.727 27.097 19.209 1.00 35.17 66 ILE F N 1
ATOM 636 C CA . ILE B 2 13 ? 25.231 25.717 19.261 1.00 26.02 66 ILE F CA 1
ATOM 637 C C . ILE B 2 13 ? 25.496 25.572 20.781 1.00 27.06 66 ILE F C 1
ATOM 638 O O . ILE B 2 13 ? 25.953 26.540 21.428 1.00 27.35 66 ILE F O 1
ATOM 643 N N . ASN B 2 14 ? 25.215 24.412 21.372 1.00 27.71 67 ASN F N 1
ATOM 644 C CA . ASN B 2 14 ? 25.375 24.342 22.826 1.00 30.80 67 ASN F CA 1
ATOM 645 C C . ASN B 2 14 ? 26.823 24.244 23.289 1.00 30.22 67 ASN F C 1
ATOM 646 O O . ASN B 2 14 ? 27.710 24.024 22.477 1.00 27.17 67 ASN F O 1
ATOM 651 N N . SER B 2 15 ? 27.023 24.426 24.585 1.00 23.60 68 SER F N 1
ATOM 652 C CA . SER B 2 15 ? 28.363 24.473 25.170 1.00 27.59 68 SER F CA 1
ATOM 653 C C . SER B 2 15 ? 29.151 23.186 25.054 1.00 25.00 68 SER F C 1
ATOM 654 O O . SER B 2 15 ? 30.374 23.216 25.016 1.00 23.55 68 SER F O 1
ATOM 657 N N . THR B 2 16 ? 28.471 22.058 25.011 1.00 23.66 69 THR F N 1
ATOM 658 C CA . THR B 2 16 ? 29.173 20.781 24.895 1.00 25.62 69 THR F CA 1
ATOM 659 C C . THR B 2 16 ? 29.834 20.686 23.524 1.00 25.81 69 THR F C 1
ATOM 660 O O . THR B 2 16 ? 30.997 20.300 23.385 1.00 23.54 69 THR F O 1
ATOM 664 N N . VAL B 2 17 ? 29.088 21.074 22.507 1.00 21.31 70 VAL F N 1
ATOM 665 C CA . VAL B 2 17 ? 29.589 21.039 21.138 1.00 24.67 70 VAL F CA 1
ATOM 666 C C . VAL B 2 17 ? 30.658 22.122 20.934 1.00 22.36 70 VAL F C 1
ATOM 667 O O . VAL B 2 17 ? 31.704 21.849 20.340 1.00 22.27 70 VAL F O 1
ATOM 671 N N . THR B 2 18 ? 30.424 23.329 21.424 1.00 20.52 71 THR F N 1
ATOM 672 C CA . THR B 2 18 ? 31.442 24.361 21.238 1.00 24.04 71 THR F CA 1
ATOM 673 C C . THR B 2 18 ? 32.708 24.039 22.021 1.00 26.34 71 THR F C 1
ATOM 674 O O . THR B 2 18 ? 33.796 24.394 21.584 1.00 24.01 71 THR F O 1
ATOM 678 N N . ARG B 2 19 ? 32.568 23.368 23.168 1.00 26.07 72 ARG F N 1
ATOM 679 C CA . ARG B 2 19 ? 33.750 22.985 23.933 1.00 24.02 72 ARG F CA 1
ATOM 680 C C . ARG B 2 19 ? 34.577 21.993 23.132 1.00 24.15 72 ARG F C 1
ATOM 681 O O . ARG B 2 19 ? 35.806 22.101 23.129 1.00 21.77 72 ARG F O 1
ATOM 689 N N . ALA B 2 20 ? 33.932 21.013 22.458 1.00 21.17 73 ALA F N 1
ATOM 690 C CA . ALA B 2 20 ? 34.681 20.047 21.626 1.00 21.08 73 ALA F CA 1
ATOM 691 C C . ALA B 2 20 ? 35.381 20.814 20.476 1.00 22.06 73 ALA F C 1
ATOM 692 O O . ALA B 2 20 ? 36.565 20.564 20.146 1.00 22.14 73 ALA F O 1
ATOM 694 N N . LEU B 2 21 ? 34.665 21.767 19.880 1.00 21.88 74 LEU F N 1
ATOM 695 C CA . LEU B 2 21 ? 35.270 22.584 18.828 1.00 24.08 74 LEU F CA 1
ATOM 696 C C . LEU B 2 21 ? 36.494 23.367 19.393 1.00 24.34 74 LEU F C 1
ATOM 697 O O . LEU B 2 21 ? 37.551 23.460 18.749 1.00 23.13 74 LEU F O 1
ATOM 702 N N . ARG B 2 22 ? 36.363 23.935 20.587 1.00 22.49 75 ARG F N 1
ATOM 703 C CA . ARG B 2 22 ? 37.492 24.680 21.165 1.00 24.92 75 ARG F CA 1
ATOM 704 C C . ARG B 2 22 ? 38.677 23.755 21.428 1.00 25.10 75 ARG F C 1
ATOM 705 O O . ARG B 2 22 ? 39.844 24.128 21.245 1.00 28.39 75 ARG F O 1
ATOM 713 N N . ASP B 2 23 ? 38.381 22.537 21.856 1.00 22.10 76 ASP F N 1
ATOM 714 C CA . ASP B 2 23 ? 39.435 21.554 22.128 1.00 21.06 76 ASP F CA 1
ATOM 715 C C . ASP B 2 23 ? 40.263 21.320 20.825 1.00 25.87 76 ASP F C 1
ATOM 716 O O . ASP B 2 23 ? 41.519 21.295 20.854 1.00 23.68 76 ASP F O 1
ATOM 721 N N . LEU B 2 24 ? 39.564 21.139 19.683 1.00 20.47 77 LEU F N 1
ATOM 722 C CA . LEU B 2 24 ? 40.219 20.950 18.385 1.00 20.34 77 LEU F CA 1
ATOM 723 C C . LEU B 2 24 ? 40.998 22.230 17.978 1.00 24.49 77 LEU F C 1
ATOM 724 O O . LEU B 2 24 ? 42.111 22.138 17.489 1.00 22.21 77 LEU F O 1
ATOM 729 N N . MET B 2 25 ? 40.424 23.417 18.195 1.00 21.74 78 MET F N 1
ATOM 730 C CA . MET B 2 25 ? 41.137 24.650 17.815 1.00 25.92 78 M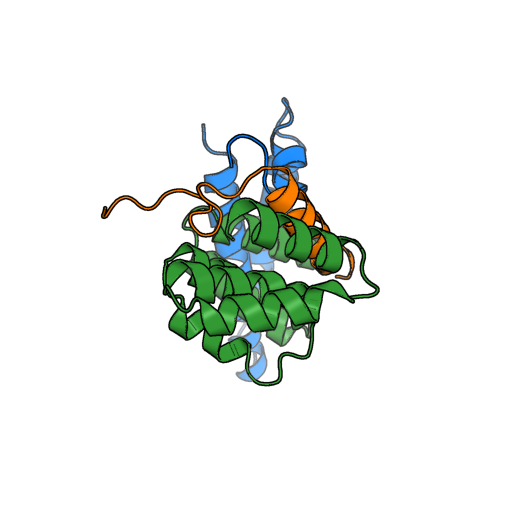ET F CA 1
ATOM 731 C C . MET B 2 25 ? 42.442 24.783 18.577 1.00 24.85 78 MET F C 1
ATOM 732 O O . MET B 2 25 ? 43.497 25.113 18.007 1.00 24.55 78 MET F O 1
ATOM 737 N N . GLN B 2 26 ? 42.356 24.596 19.889 1.00 24.42 79 GLN F N 1
ATOM 738 C CA . GLN B 2 26 ? 43.540 24.677 20.729 1.00 27.02 79 GLN F CA 1
ATOM 739 C C . GLN B 2 26 ? 44.562 23.612 20.359 1.00 25.40 79 GLN F C 1
ATOM 740 O O . GLN B 2 26 ? 45.768 23.871 20.403 1.00 29.15 79 GLN F O 1
ATOM 746 N N . GLY B 2 27 ? 44.117 22.422 19.975 1.00 28.03 80 GLY F N 1
ATOM 747 C CA . GLY B 2 27 ? 45.074 21.391 19.569 1.00 27.03 80 GLY F CA 1
ATOM 748 C C . GLY B 2 27 ? 45.908 21.843 18.332 1.00 33.44 80 GLY F C 1
ATOM 749 O O . GLY B 2 27 ? 47.090 21.496 18.174 1.00 32.00 80 GLY F O 1
ATOM 750 N N . ILE B 2 28 ? 45.282 22.600 17.428 1.00 24.73 81 ILE F N 1
ATOM 751 C CA . ILE B 2 28 ? 45.977 23.102 16.248 1.00 25.30 81 ILE F CA 1
ATOM 752 C C . ILE B 2 28 ? 46.954 24.220 16.653 1.00 26.69 81 ILE F C 1
ATOM 753 O O . ILE B 2 28 ? 48.116 24.190 16.249 1.00 25.90 81 ILE F O 1
ATOM 758 N N . LEU B 2 29 ? 46.497 25.193 17.455 1.00 24.71 82 LEU F N 1
ATOM 759 C CA . LEU B 2 29 ? 47.340 26.293 17.891 1.00 23.31 82 LEU F CA 1
ATOM 760 C C . LEU B 2 29 ? 48.530 25.782 18.764 1.00 30.98 82 LEU F C 1
ATOM 761 O O . LEU B 2 29 ? 49.631 26.288 18.641 1.00 24.32 82 LEU F O 1
ATOM 766 N N . GLN B 2 30 ? 48.311 24.784 19.628 1.00 27.27 83 GLN F N 1
ATOM 767 C CA . GLN B 2 30 ? 49.397 24.299 20.500 1.00 35.13 83 GLN F CA 1
ATOM 768 C C . GLN B 2 30 ? 50.475 23.558 19.755 1.00 35.67 83 GLN F C 1
ATOM 769 O O . GLN B 2 30 ? 51.532 23.303 20.327 1.00 36.74 83 GLN F O 1
ATOM 775 N N . LYS B 2 31 ? 50.205 23.181 18.508 1.00 32.63 84 LYS F N 1
ATOM 776 C CA . LYS B 2 31 ? 51.201 22.477 17.706 1.00 33.16 84 LYS F CA 1
ATOM 777 C C . LYS B 2 31 ? 52.117 23.420 16.923 1.00 34.10 84 LYS F C 1
ATOM 778 O O . LYS B 2 31 ? 53.029 22.979 16.212 1.00 37.35 84 LYS F O 1
ATOM 784 N N . ILE B 2 32 ? 51.900 24.720 17.092 1.00 31.51 85 ILE F N 1
ATOM 785 C CA . ILE B 2 32 ? 52.750 25.724 16.440 1.00 28.56 85 ILE F CA 1
ATOM 786 C C . ILE B 2 32 ? 53.876 25.939 17.503 1.00 35.96 85 ILE F C 1
ATOM 787 O O . ILE B 2 32 ? 54.994 25.574 17.237 1.00 43.88 85 ILE F O 1
ATOM 793 N N . ASP C 3 2 ? 60.444 34.576 19.050 1.00 73.32 2 ASP G N 1
ATOM 794 C CA . ASP C 3 2 ? 59.866 34.326 17.733 1.00 72.31 2 ASP G CA 1
ATOM 795 C C . ASP C 3 2 ? 59.631 32.873 17.444 1.00 71.13 2 ASP G C 1
ATOM 796 O O . ASP C 3 2 ? 60.521 32.152 16.996 1.00 72.79 2 ASP G O 1
ATOM 801 N N . THR C 3 3 ? 58.385 32.488 17.662 1.00 66.82 3 THR G N 1
ATOM 802 C CA . THR C 3 3 ? 57.853 31.137 17.492 1.00 65.07 3 THR G CA 1
ATOM 803 C C . THR C 3 3 ? 56.826 31.248 18.598 1.00 60.44 3 THR G C 1
ATOM 804 O O . THR C 3 3 ? 55.703 30.738 18.517 1.00 55.42 3 THR G O 1
ATOM 808 N N . SER C 3 4 ? 57.250 31.959 19.637 1.00 55.69 4 SER G N 1
ATOM 809 C CA . SER C 3 4 ? 56.385 32.232 20.743 1.00 51.69 4 SER G CA 1
ATOM 810 C C . SER C 3 4 ? 55.487 33.322 20.153 1.00 48.88 4 SER G C 1
ATOM 811 O O . SER C 3 4 ? 54.269 33.283 20.341 1.00 38.62 4 SER G O 1
ATOM 814 N N . LEU C 3 5 ? 56.087 34.276 19.435 1.00 44.12 5 LEU G N 1
ATOM 815 C CA . LEU C 3 5 ? 55.290 35.354 18.817 1.00 41.65 5 LEU G CA 1
ATOM 816 C C . LEU C 3 5 ? 54.453 34.830 17.611 1.00 35.82 5 LEU G C 1
ATOM 817 O O . LEU C 3 5 ? 53.327 35.301 17.384 1.00 31.08 5 LEU G O 1
ATOM 822 N N . ILE C 3 6 ? 54.997 33.883 16.839 1.00 32.74 6 ILE G N 1
ATOM 823 C CA . ILE C 3 6 ? 54.237 33.283 15.737 1.00 33.55 6 ILE G CA 1
ATOM 824 C C . ILE C 3 6 ? 52.945 32.625 16.330 1.00 34.53 6 ILE G C 1
ATOM 825 O O . ILE C 3 6 ? 51.852 32.728 15.757 1.00 28.17 6 ILE G O 1
ATOM 830 N N . ARG C 3 7 ? 53.086 31.916 17.457 1.00 29.15 7 ARG G N 1
ATOM 831 C CA . ARG C 3 7 ? 51.933 31.263 18.073 1.00 29.68 7 ARG G CA 1
ATOM 832 C C . ARG C 3 7 ? 50.968 32.301 18.598 1.00 28.52 7 ARG G C 1
ATOM 833 O O . ARG C 3 7 ? 49.761 32.143 18.459 1.00 25.92 7 ARG G O 1
ATOM 841 N N . GLU C 3 8 ? 51.481 33.378 19.191 1.00 26.45 8 GLU G N 1
ATOM 842 C CA . GLU C 3 8 ? 50.571 34.392 19.698 1.00 27.57 8 GLU G CA 1
ATOM 843 C C . GLU C 3 8 ? 49.804 35.109 18.580 1.00 26.80 8 GLU G C 1
ATOM 844 O O . GLU C 3 8 ? 48.628 35.463 18.748 1.00 23.59 8 GLU G O 1
ATOM 850 N N . LEU C 3 9 ? 50.465 35.338 17.450 1.00 25.28 9 LEU G N 1
ATOM 851 C CA . LEU C 3 9 ? 49.802 35.997 16.318 1.00 25.38 9 LEU G CA 1
ATOM 852 C C . LEU C 3 9 ? 48.734 35.044 15.791 1.00 24.09 9 LEU G C 1
ATOM 853 O O . LEU C 3 9 ? 47.640 35.483 15.441 1.00 23.18 9 LEU G O 1
ATOM 858 N N . ALA C 3 10 ? 49.044 33.747 15.732 1.00 24.75 10 ALA G N 1
ATOM 859 C CA . ALA C 3 10 ? 48.010 32.794 15.261 1.00 25.95 10 ALA G CA 1
ATOM 860 C C . ALA C 3 10 ? 46.793 32.816 16.209 1.00 24.48 10 ALA G C 1
ATOM 861 O O . ALA C 3 10 ? 45.640 32.687 15.761 1.00 23.09 10 ALA G O 1
ATOM 863 N N . GLU C 3 11 ? 47.045 32.926 17.513 1.00 22.14 11 GLU G N 1
ATOM 864 C CA . GLU C 3 11 ? 45.936 32.982 18.490 1.00 24.42 11 GLU G CA 1
ATOM 865 C C . GLU C 3 11 ? 45.164 34.269 18.393 1.00 24.50 11 GLU G C 1
ATOM 866 O O . GLU C 3 11 ? 43.901 34.295 18.537 1.00 18.69 11 GLU G O 1
ATOM 872 N N . LEU C 3 12 ? 45.887 35.378 18.179 1.00 22.85 12 LEU G N 1
ATOM 873 C CA . LEU C 3 12 ? 45.201 36.650 17.993 1.00 21.89 12 LEU G CA 1
ATOM 874 C C . LEU C 3 12 ? 44.298 36.532 16.748 1.00 19.98 12 LEU G C 1
ATOM 875 O O . LEU C 3 12 ? 43.162 36.965 16.768 1.00 22.33 12 LEU G O 1
ATOM 880 N N . ALA C 3 13 ? 44.815 35.954 15.664 1.00 20.24 13 ALA G N 1
ATOM 881 C CA . ALA C 3 13 ? 44.020 35.847 14.439 1.00 23.14 13 ALA G CA 1
ATOM 882 C C . ALA C 3 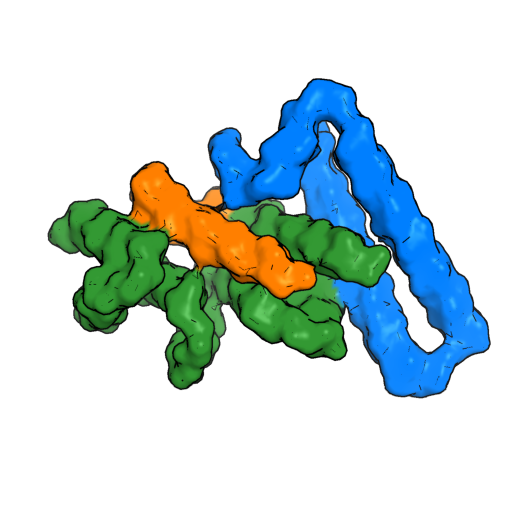13 ? 42.736 35.002 14.668 1.00 23.11 13 ALA G C 1
ATOM 883 O O . ALA C 3 13 ? 41.643 35.353 14.188 1.00 21.93 13 ALA G O 1
ATOM 885 N N . LEU C 3 14 ? 42.889 33.886 15.387 1.00 22.36 14 LEU G N 1
ATOM 886 C CA . LEU C 3 14 ? 41.724 33.025 15.645 1.00 21.14 14 LEU G CA 1
ATOM 887 C C . LEU C 3 14 ? 40.709 33.772 16.500 1.00 22.61 14 LEU G C 1
ATOM 888 O O . LEU C 3 14 ? 39.522 33.799 16.180 1.00 22.34 14 LEU G O 1
ATOM 893 N N . ALA C 3 15 ? 41.167 34.414 17.588 1.00 23.00 15 ALA G N 1
ATOM 894 C CA . ALA C 3 15 ? 40.249 35.166 18.459 1.00 27.56 15 ALA G CA 1
ATOM 895 C C . ALA C 3 15 ? 39.581 36.247 17.625 1.00 26.97 15 ALA G C 1
ATOM 896 O O . ALA C 3 15 ? 38.381 36.458 17.706 1.00 30.56 15 ALA G O 1
ATOM 898 N N . GLY C 3 16 ? 40.371 36.934 16.815 1.00 27.59 16 GLY G N 1
ATOM 899 C CA . GLY C 3 16 ? 39.852 37.994 15.970 1.00 23.59 16 GLY G CA 1
ATOM 900 C C . GLY C 3 16 ? 38.872 37.555 14.874 1.00 22.29 16 GLY G C 1
ATOM 901 O O . GLY C 3 16 ? 37.962 38.314 14.487 1.00 23.91 16 GLY G O 1
ATOM 902 N N . SER C 3 17 ? 39.035 36.340 14.392 1.00 20.93 17 SER G N 1
ATOM 903 C CA . SER C 3 17 ? 38.156 35.809 13.339 1.00 21.88 17 SER G CA 1
ATOM 904 C C . SER C 3 17 ? 36.714 35.671 13.857 1.00 20.28 17 SER G C 1
ATOM 905 O O . SER C 3 17 ? 35.807 35.574 13.046 1.00 22.32 17 SER G O 1
ATOM 908 N N . GLY C 3 18 ? 36.528 35.606 15.173 1.00 23.04 18 GLY G N 1
ATOM 909 C CA . GLY C 3 18 ? 35.191 35.470 15.740 1.00 23.08 18 GLY G CA 1
ATOM 910 C C . GLY C 3 18 ? 34.678 36.824 16.239 1.00 25.31 18 GLY G C 1
ATOM 911 O O . GLY C 3 18 ? 33.539 36.926 16.746 1.00 23.21 18 GLY G O 1
ATOM 912 N N . GLN C 3 19 ? 35.501 37.860 16.109 1.00 22.57 19 GLN G N 1
ATOM 913 C CA . GLN C 3 19 ? 35.094 39.200 16.577 1.00 23.44 19 GLN G CA 1
ATOM 914 C C . GLN C 3 19 ? 35.232 40.280 15.503 1.00 22.61 19 GLN G C 1
ATOM 915 O O . GLN C 3 19 ? 35.690 41.402 15.749 1.00 26.70 19 GLN G O 1
ATOM 921 N N . HIS C 3 20 ? 34.843 39.907 14.301 1.00 22.07 20 HIS G N 1
ATOM 922 C CA . HIS C 3 20 ? 34.810 40.816 13.161 1.00 28.86 20 HIS G CA 1
ATOM 923 C C . HIS C 3 20 ? 36.147 41.394 12.680 1.00 31.24 20 HIS G C 1
ATOM 924 O O . HIS C 3 20 ? 36.143 42.381 11.958 1.00 29.93 20 HIS G O 1
ATOM 931 N N . CYS C 3 21 ? 37.286 40.817 13.079 1.00 28.41 21 CYS G N 1
ATOM 932 C CA . CYS C 3 21 ? 38.574 41.361 12.608 1.00 26.89 21 CYS G CA 1
ATOM 933 C C . CYS C 3 21 ? 39.039 40.488 11.457 1.00 27.27 21 CYS G C 1
ATOM 934 O O . CYS C 3 21 ? 40.080 39.838 11.535 1.00 26.02 21 CYS G O 1
ATOM 937 N N . HIS C 3 22 ? 38.273 40.516 10.372 1.00 23.11 22 HIS G N 1
ATOM 938 C CA . HIS C 3 22 ? 38.538 39.642 9.232 1.00 25.74 22 HIS G CA 1
ATOM 939 C C . HIS C 3 22 ? 39.746 39.958 8.371 1.00 23.65 22 HIS G C 1
ATOM 940 O O . HIS C 3 22 ? 40.479 39.041 7.961 1.00 23.91 22 HIS G O 1
ATOM 947 N N . GLU C 3 23 ? 39.950 41.230 8.086 1.00 23.36 23 GLU G N 1
ATOM 948 C CA . GLU C 3 23 ? 41.117 41.657 7.308 1.00 29.57 23 GLU G CA 1
ATOM 949 C C . GLU C 3 23 ? 42.391 41.331 8.098 1.00 27.38 23 GLU G C 1
ATOM 950 O O . GLU C 3 23 ? 43.407 40.872 7.532 1.00 26.27 23 GLU G O 1
ATOM 956 N N . GLU C 3 24 ? 42.363 41.634 9.393 1.00 24.21 24 GLU G N 1
ATOM 957 C CA . GLU C 3 24 ? 43.507 41.331 10.238 1.00 26.23 24 GLU G CA 1
ATOM 958 C C . GLU C 3 24 ? 43.809 39.831 10.282 1.00 25.92 24 GLU G C 1
ATOM 959 O O . GLU C 3 24 ? 44.964 39.418 10.113 1.00 25.90 24 GLU G O 1
ATOM 965 N N . ALA C 3 25 ? 42.775 39.009 10.475 1.00 26.77 25 ALA G N 1
ATOM 966 C CA . ALA C 3 25 ? 42.963 37.566 10.569 1.00 24.96 25 ALA G CA 1
ATOM 967 C C . ALA C 3 25 ? 43.547 37.040 9.276 1.00 23.91 25 ALA G C 1
ATOM 968 O O . ALA C 3 25 ? 44.455 36.202 9.284 1.00 23.62 25 ALA G O 1
ATOM 970 N N . LEU C 3 26 ? 43.018 37.537 8.166 1.00 22.09 26 LEU G N 1
ATOM 971 C CA . LEU C 3 26 ? 43.487 37.109 6.847 1.00 23.66 26 LEU G CA 1
ATOM 972 C C . LEU C 3 26 ? 44.984 37.435 6.627 1.00 23.17 26 LEU G C 1
ATOM 973 O O . LEU C 3 26 ? 45.724 36.599 6.086 1.00 23.57 26 LEU G O 1
ATOM 978 N N . CYS C 3 27 ? 45.413 38.647 6.988 1.00 24.47 27 CYS G N 1
ATOM 979 C CA . CYS C 3 27 ? 46.833 38.999 6.838 1.00 25.16 27 CYS G CA 1
ATOM 980 C C . CYS C 3 27 ? 47.676 38.039 7.644 1.00 24.71 27 CYS G C 1
ATOM 981 O O . CYS C 3 27 ? 48.758 37.621 7.223 1.00 24.13 27 CYS G O 1
ATOM 984 N N . ILE C 3 28 ? 47.188 37.664 8.825 1.00 22.30 28 ILE G N 1
ATOM 985 C CA . ILE C 3 28 ? 47.975 36.736 9.629 1.00 22.70 28 ILE G CA 1
ATOM 986 C C . ILE C 3 28 ? 48.002 35.345 9.022 1.00 25.07 28 ILE G C 1
ATOM 987 O O . ILE C 3 28 ? 49.036 34.683 9.015 1.00 21.42 28 ILE G O 1
ATOM 992 N N . ALA C 3 29 ? 46.868 34.900 8.480 1.00 23.84 29 ALA G N 1
ATOM 993 C CA . ALA C 3 29 ? 46.838 33.570 7.871 1.00 23.41 29 ALA G CA 1
ATOM 994 C C . ALA C 3 29 ? 47.812 33.479 6.688 1.00 22.23 29 ALA G C 1
ATOM 995 O O . ALA C 3 29 ? 48.494 32.458 6.517 1.00 22.51 29 ALA G O 1
ATOM 997 N N . GLU C 3 30 ? 47.839 34.506 5.855 1.00 21.71 30 GLU G N 1
ATOM 998 C CA . GLU C 3 30 ? 48.745 34.516 4.671 1.00 26.74 30 GLU G CA 1
ATOM 999 C C . GLU C 3 30 ? 50.200 34.422 5.126 1.00 25.94 30 GLU G C 1
ATOM 1000 O O . GLU C 3 30 ? 51.003 33.613 4.611 1.00 28.59 30 GLU G O 1
ATOM 1006 N N . TRP C 3 31 ? 50.528 35.211 6.131 1.00 25.50 31 TRP G N 1
ATOM 1007 C CA . TRP C 3 31 ? 51.890 35.157 6.708 1.00 25.68 31 TRP G CA 1
ATOM 1008 C C . TRP C 3 31 ? 52.188 33.764 7.310 1.00 27.16 31 TRP G C 1
ATOM 1009 O O . TRP C 3 31 ? 53.270 33.234 7.104 1.00 24.46 31 TRP G O 1
ATOM 1020 N N . LEU C 3 32 ? 51.240 33.147 8.043 1.00 23.80 32 LEU G N 1
ATOM 1021 C CA . LEU C 3 32 ? 51.448 31.803 8.597 1.00 23.34 32 LEU G CA 1
ATOM 1022 C C . LEU C 3 32 ? 51.710 30.794 7.462 1.00 23.43 32 LEU G C 1
ATOM 1023 O O . LEU C 3 32 ? 52.488 29.850 7.621 1.00 24.97 32 LEU G O 1
ATOM 1028 N N . GLU C 3 33 ? 51.039 30.971 6.333 1.00 23.66 33 GLU G N 1
ATOM 1029 C CA . GLU C 3 33 ? 51.288 30.066 5.221 1.00 27.41 33 GLU G CA 1
ATOM 1030 C C . GLU C 3 33 ? 52.731 30.276 4.699 1.00 30.27 33 GLU G C 1
ATOM 1031 O O . GLU C 3 33 ? 53.426 29.316 4.381 1.00 31.12 33 GLU G O 1
ATOM 1037 N N . ARG C 3 34 ? 53.194 31.517 4.638 1.00 33.06 34 ARG G N 1
ATOM 1038 C CA . ARG C 3 34 ? 54.591 31.723 4.221 1.00 35.33 34 ARG G CA 1
ATOM 1039 C C . ARG C 3 34 ? 55.540 31.002 5.173 1.00 38.70 34 ARG G C 1
ATOM 1040 O O . ARG C 3 34 ? 56.611 30.538 4.761 1.00 4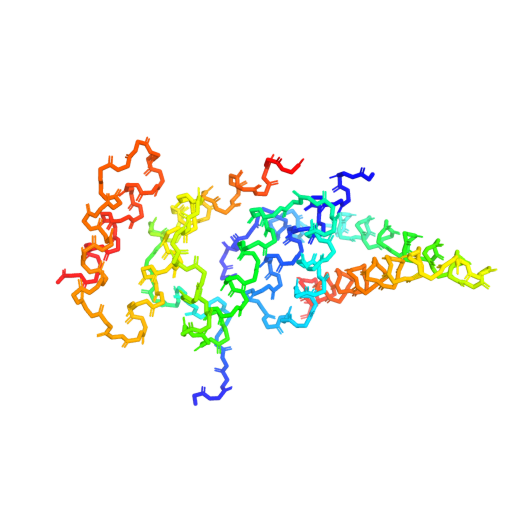1.38 34 ARG G O 1
ATOM 1048 N N . LEU C 3 35 ? 55.144 30.885 6.438 1.00 28.32 35 LEU G N 1
ATOM 1049 C CA . LEU C 3 35 ? 55.975 30.233 7.435 1.00 29.38 35 LEU G CA 1
ATOM 1050 C C . LEU C 3 35 ? 55.760 28.725 7.513 1.00 32.77 35 LEU G C 1
ATOM 1051 O O . LEU C 3 35 ? 56.375 28.053 8.336 1.00 35.84 35 LEU G O 1
ATOM 1056 N N . GLY C 3 36 ? 54.843 28.202 6.705 1.00 30.36 36 GLY G N 1
ATOM 1057 C CA . GLY C 3 36 ? 54.615 26.768 6.718 1.00 28.57 36 GLY G CA 1
ATOM 1058 C C . GLY C 3 36 ? 53.598 26.277 7.734 1.00 29.54 36 GLY G C 1
ATOM 1059 O O . GLY C 3 36 ? 53.415 25.065 7.893 1.00 32.51 36 GLY G O 1
ATOM 1060 N N . GLN C 3 37 ? 52.901 27.191 8.389 1.00 24.67 37 GLN G N 1
ATOM 1061 C CA . GLN C 3 37 ? 51.910 26.781 9.418 1.00 26.02 37 GLN G CA 1
ATOM 1062 C C . GLN C 3 37 ? 50.553 26.689 8.707 1.00 22.87 37 GLN G C 1
ATOM 1063 O O . GLN C 3 37 ? 49.612 27.457 8.983 1.00 24.04 37 GLN G O 1
ATOM 1069 N N . ASP C 3 38 ? 50.482 25.747 7.790 1.00 22.76 38 ASP G N 1
ATOM 1070 C CA . ASP C 3 38 ? 49.281 25.618 6.944 1.00 27.82 38 ASP G CA 1
ATOM 1071 C C . ASP C 3 38 ? 47.981 25.253 7.653 1.00 25.39 38 ASP G C 1
ATOM 1072 O O . ASP C 3 38 ? 46.922 25.812 7.332 1.00 26.05 38 ASP G O 1
ATOM 1077 N N . GLU C 3 39 ? 48.046 24.285 8.562 1.00 23.77 39 GLU G N 1
ATOM 1078 C CA . GLU C 3 39 ? 46.856 23.856 9.269 1.00 25.15 39 GLU G CA 1
ATOM 1079 C C . GLU C 3 39 ? 46.292 25.012 10.082 1.00 24.97 39 GLU G C 1
ATOM 1080 O O . GLU C 3 39 ? 45.079 25.279 10.027 1.00 24.81 39 GLU G O 1
ATOM 1086 N N . ALA C 3 40 ? 47.152 25.718 10.823 1.00 21.14 40 ALA G N 1
ATOM 1087 C CA . ALA C 3 40 ? 46.672 26.866 11.575 1.00 22.20 40 ALA G CA 1
ATOM 1088 C C . ALA C 3 40 ? 46.146 27.964 10.645 1.00 24.48 40 ALA G C 1
ATOM 1089 O O . ALA C 3 40 ? 45.127 28.603 10.941 1.00 20.47 40 ALA G O 1
ATOM 1091 N N . ALA C 3 41 ? 46.832 28.212 9.530 1.00 21.28 41 ALA G N 1
ATOM 1092 C CA . ALA C 3 41 ? 46.346 29.258 8.614 1.00 22.18 41 ALA G CA 1
ATOM 1093 C C . ALA C 3 41 ? 44.949 28.854 8.075 1.00 22.88 41 ALA G C 1
ATOM 1094 O O . ALA C 3 41 ? 44.071 29.700 7.951 1.00 22.47 41 ALA G O 1
ATOM 1096 N N . ARG C 3 42 ? 44.787 27.572 7.753 1.00 19.68 42 ARG G N 1
ATOM 1097 C CA . ARG C 3 42 ? 43.547 27.052 7.172 1.00 18.86 42 ARG G CA 1
ATOM 1098 C C . ARG C 3 42 ? 42.397 27.201 8.185 1.00 20.20 42 ARG G C 1
ATOM 1099 O O . ARG C 3 42 ? 41.299 27.645 7.839 1.00 20.83 42 ARG G O 1
ATOM 1107 N N . LEU C 3 43 ? 42.650 26.824 9.432 1.00 21.40 43 LEU G N 1
ATOM 1108 C CA . LEU C 3 43 ? 41.696 27.047 10.534 1.00 20.49 43 LEU G CA 1
ATOM 1109 C C . LEU C 3 43 ? 41.232 28.517 10.596 1.00 23.85 43 LEU G C 1
ATOM 1110 O O . LEU C 3 43 ? 40.020 28.840 10.678 1.00 21.49 43 LEU G O 1
ATOM 1115 N N . ILE C 3 44 ? 42.181 29.437 10.563 1.00 20.53 44 ILE G N 1
ATOM 1116 C CA . ILE C 3 44 ? 41.837 30.869 10.647 1.00 19.65 44 ILE G CA 1
ATOM 1117 C C . ILE C 3 44 ? 41.011 31.339 9.454 1.00 19.50 44 ILE G C 1
ATOM 1118 O O . ILE C 3 44 ? 39.999 32.035 9.615 1.00 22.63 44 ILE G O 1
ATOM 1123 N N . ARG C 3 45 ? 41.430 30.938 8.266 1.00 21.78 45 ARG G N 1
ATOM 1124 C CA . ARG C 3 45 ? 40.731 31.287 7.029 1.00 24.81 45 ARG G CA 1
ATOM 1125 C C . ARG C 3 45 ? 39.288 30.794 7.115 1.00 21.58 45 ARG G C 1
ATOM 1126 O O . ARG C 3 45 ? 38.355 31.529 6.823 1.00 23.53 45 ARG G O 1
ATOM 1134 N N . ILE C 3 46 ? 39.131 29.523 7.488 1.00 19.06 46 ILE G N 1
ATOM 1135 C CA . ILE C 3 46 ? 37.783 28.926 7.572 1.00 21.71 46 ILE G CA 1
ATOM 1136 C C . ILE C 3 46 ? 36.872 29.589 8.654 1.00 25.18 46 ILE G C 1
ATOM 1137 O O . ILE C 3 46 ? 35.698 29.925 8.411 1.00 22.46 46 ILE G O 1
ATOM 1142 N N . SER C 3 47 ? 37.443 29.821 9.830 1.00 24.03 47 SER G N 1
ATOM 1143 C CA . SER C 3 47 ? 36.703 30.450 10.896 1.00 23.05 47 SER G CA 1
ATOM 1144 C C . SER C 3 47 ? 36.273 31.864 10.468 1.00 24.07 47 SER G C 1
ATOM 1145 O O . SER C 3 47 ? 35.111 32.282 10.693 1.00 21.50 47 SER G O 1
ATOM 1148 N N . SER C 3 48 ? 37.190 32.604 9.854 1.00 22.76 48 SER G N 1
ATOM 1149 C CA . SER C 3 48 ? 36.891 33.969 9.438 1.00 22.09 48 SER G CA 1
ATOM 1150 C C . SER C 3 48 ? 35.767 33.965 8.392 1.00 23.13 48 SER G C 1
ATOM 1151 O O . SER C 3 48 ? 34.827 34.745 8.494 1.00 24.58 48 SER G O 1
ATOM 1154 N N . LEU C 3 49 ? 35.873 33.073 7.401 1.00 23.65 49 LEU G N 1
ATOM 1155 C CA . LEU C 3 49 ? 34.836 33.004 6.368 1.00 24.47 49 LEU G CA 1
ATOM 1156 C C . LEU C 3 49 ? 33.492 32.540 6.962 1.00 23.71 49 LEU G C 1
ATOM 1157 O O . LEU C 3 49 ? 32.449 33.162 6.727 1.00 24.65 49 LEU G O 1
ATOM 1162 N N . ALA C 3 50 ? 33.508 31.482 7.765 1.00 22.14 50 ALA G N 1
ATOM 1163 C CA . ALA C 3 50 ? 32.261 30.979 8.323 1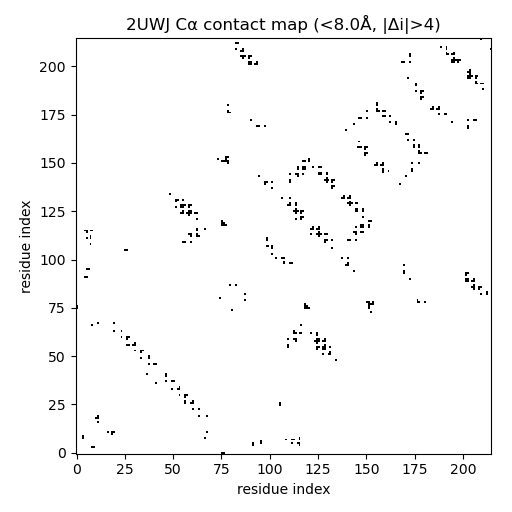.00 23.21 50 ALA G CA 1
ATOM 1164 C C . ALA C 3 50 ? 31.614 32.024 9.238 1.00 28.65 50 ALA G C 1
ATOM 1165 O O . ALA C 3 50 ? 30.374 32.178 9.211 1.00 24.25 50 ALA G O 1
ATOM 1167 N N . ASN C 3 51 ? 32.427 32.739 10.031 1.00 24.07 51 ASN G N 1
ATOM 1168 C CA . ASN C 3 51 ? 31.885 33.750 10.938 1.00 25.29 51 ASN G CA 1
ATOM 1169 C C . ASN C 3 51 ? 31.370 35.004 10.179 1.00 27.30 51 ASN G C 1
ATOM 1170 O O . ASN C 3 51 ? 30.669 35.813 10.741 1.00 28.99 51 ASN G O 1
ATOM 1175 N N . GLN C 3 52 ? 31.714 35.141 8.907 1.00 23.57 52 GLN G N 1
ATOM 1176 C CA . GLN C 3 52 ? 31.173 36.247 8.098 1.00 28.00 52 GLN G CA 1
ATOM 1177 C C . GLN C 3 52 ? 29.905 35.764 7.379 1.00 29.15 52 GLN G C 1
ATOM 1178 O O . GLN C 3 52 ? 29.274 36.525 6.628 1.00 28.04 52 GLN G O 1
ATOM 1184 N N . GLY C 3 53 ? 29.574 34.487 7.552 1.00 25.54 53 GLY G N 1
ATOM 1185 C CA . GLY C 3 53 ? 28.438 33.914 6.836 1.00 26.48 53 GLY G CA 1
ATOM 1186 C C . GLY C 3 53 ? 28.808 33.482 5.412 1.00 27.83 53 GLY G C 1
ATOM 1187 O O . GLY C 3 53 ? 27.926 33.126 4.622 1.00 25.57 53 GLY G O 1
ATOM 1188 N N . ARG C 3 54 ? 30.100 33.466 5.067 1.00 24.32 54 ARG G N 1
ATOM 1189 C CA . ARG C 3 54 ? 30.532 33.071 3.707 1.00 24.24 54 ARG G CA 1
ATOM 1190 C C . ARG C 3 54 ? 30.777 31.595 3.702 1.00 26.46 54 ARG G C 1
ATOM 1191 O O . ARG C 3 54 ? 31.950 31.114 3.578 1.00 23.28 54 ARG G O 1
ATOM 1199 N N . TYR C 3 55 ? 29.687 30.865 3.866 1.00 22.56 55 TYR G N 1
ATOM 1200 C CA . TYR C 3 55 ? 29.730 29.414 3.997 1.00 25.06 55 TYR G CA 1
ATOM 1201 C C . TYR C 3 55 ? 30.250 28.623 2.807 1.00 27.86 55 TYR G C 1
ATOM 1202 O O . TYR C 3 55 ? 30.966 27.610 3.004 1.00 22.20 55 TYR G O 1
ATOM 1211 N N . GLN C 3 56 ? 29.836 29.022 1.591 1.00 25.79 56 GLN G N 1
ATOM 1212 C CA . GLN C 3 56 ? 30.271 28.343 0.380 1.00 24.21 56 GLN G CA 1
ATOM 1213 C C . GLN C 3 56 ? 31.781 28.495 0.179 1.00 25.77 56 GLN G C 1
ATOM 1214 O O . GLN C 3 56 ? 32.457 27.553 -0.202 1.00 24.21 56 GLN G O 1
ATOM 1220 N N . GLU C 3 57 ? 32.312 29.677 0.433 1.00 21.53 57 GLU G N 1
ATOM 1221 C CA . GLU C 3 57 ? 33.750 29.854 0.273 1.00 26.59 57 GLU G CA 1
ATOM 1222 C C . GLU C 3 57 ? 34.509 29.026 1.347 1.00 27.45 57 GLU G C 1
ATOM 1223 O O . GLU C 3 57 ? 35.557 28.441 1.048 1.00 28.28 57 GLU G O 1
ATOM 1229 N N . ALA C 3 58 ? 33.989 28.970 2.577 1.00 23.18 58 ALA G N 1
ATOM 1230 C CA . ALA C 3 58 ? 34.659 28.162 3.613 1.00 22.25 58 ALA G CA 1
ATOM 1231 C C . ALA C 3 58 ? 34.632 26.705 3.170 1.00 25.12 58 ALA G C 1
ATOM 1232 O O . ALA C 3 58 ? 35.624 25.989 3.322 1.00 24.64 58 ALA G O 1
ATOM 1234 N N . LEU C 3 59 ? 33.529 26.280 2.553 1.00 22.40 59 LEU G N 1
ATOM 1235 C CA . LEU C 3 59 ? 33.386 24.900 2.112 1.00 24.14 59 LEU G CA 1
ATOM 1236 C C . LEU C 3 59 ? 34.263 24.546 0.905 1.00 20.99 59 LEU G C 1
ATOM 1237 O O . LEU C 3 59 ? 34.457 23.382 0.619 1.00 23.16 59 LEU G O 1
ATOM 1242 N N . ALA C 3 60 ? 34.814 25.538 0.205 1.00 23.05 60 ALA G N 1
ATOM 1243 C CA . ALA C 3 60 ? 35.714 25.184 -0.901 1.00 25.07 60 ALA G CA 1
ATOM 1244 C C . ALA C 3 60 ? 36.923 24.365 -0.326 1.00 28.35 60 ALA G C 1
ATOM 1245 O O . ALA C 3 60 ? 37.506 23.539 -1.033 1.00 26.11 60 ALA G O 1
ATOM 1247 N N . PHE C 3 61 ? 37.259 24.577 0.949 1.00 27.82 61 PHE G N 1
ATOM 1248 C CA . PHE C 3 61 ? 38.404 23.866 1.588 1.00 28.37 61 PHE G CA 1
ATOM 1249 C C . PHE C 3 61 ? 38.074 22.419 2.007 1.00 32.05 61 PHE G C 1
ATOM 1250 O O . PHE C 3 61 ? 38.984 21.616 2.300 1.00 32.11 61 PHE G O 1
ATOM 1258 N N . ALA C 3 62 ? 36.788 22.055 2.011 1.00 22.31 62 ALA G N 1
ATOM 1259 C CA . ALA C 3 62 ? 36.402 20.674 2.393 1.00 23.51 62 ALA G CA 1
ATOM 1260 C C . ALA C 3 62 ? 36.896 19.584 1.419 1.00 27.55 62 ALA G C 1
ATOM 1261 O O . ALA C 3 62 ? 37.204 18.449 1.840 1.00 27.05 62 ALA G O 1
ATOM 1263 N N . HIS C 3 63 ? 36.939 19.937 0.140 1.00 31.00 63 HIS G N 1
ATOM 1264 C CA . HIS C 3 63 ? 37.416 19.060 -0.962 1.00 38.62 63 HIS G CA 1
ATOM 1265 C C . HIS C 3 63 ? 38.814 18.484 -0.713 1.00 27.44 63 HIS G C 1
ATOM 1266 O O . HIS C 3 63 ? 39.757 19.231 -0.803 1.00 29.77 63 HIS G O 1
ATOM 1273 N N . GLY C 3 64 ? 38.912 17.202 -0.378 1.00 33.76 64 GLY G N 1
ATOM 1274 C CA . GLY C 3 64 ? 40.215 16.593 -0.106 1.00 35.22 64 GLY G CA 1
ATOM 1275 C C . GLY C 3 64 ? 40.838 17.054 1.230 1.00 38.69 64 GLY G C 1
ATOM 1276 O O . GLY C 3 64 ? 41.996 16.750 1.518 1.00 36.13 64 GLY G O 1
ATOM 1277 N N . ASN C 3 65 ? 40.075 17.773 2.061 1.00 29.24 65 ASN G N 1
ATOM 1278 C CA . ASN C 3 65 ? 40.603 18.274 3.336 1.00 28.32 65 ASN G CA 1
ATOM 1279 C C . ASN C 3 65 ? 41.506 17.226 4.009 1.00 21.50 65 ASN G C 1
ATOM 1280 O O . ASN C 3 65 ? 41.060 16.123 4.354 1.00 27.78 65 ASN G O 1
ATOM 1285 N N . PRO C 3 66 ? 42.766 17.582 4.241 1.00 26.84 66 PRO G N 1
ATOM 1286 C CA . PRO C 3 66 ? 43.705 16.649 4.870 1.00 30.13 66 PRO G CA 1
ATOM 1287 C C . PRO C 3 66 ? 43.786 16.724 6.425 1.00 34.09 66 PRO G C 1
ATOM 1288 O O . PRO C 3 66 ? 44.455 15.898 7.034 1.00 25.69 66 PRO G O 1
ATOM 1292 N N . TRP C 3 67 ? 43.083 17.685 7.052 1.00 29.80 67 TRP G N 1
ATOM 1293 C CA . TRP C 3 67 ? 43.143 17.876 8.518 1.00 26.45 67 TRP G CA 1
ATOM 1294 C C . TRP C 3 67 ? 41.813 17.593 9.164 1.00 23.51 67 TRP G C 1
ATOM 1295 O O . TRP C 3 67 ? 40.925 18.438 9.135 1.00 23.68 67 TRP G O 1
ATOM 1306 N N . PRO C 3 68 ? 41.651 16.407 9.753 1.00 24.89 68 PRO G N 1
ATOM 1307 C CA . PRO C 3 68 ? 40.369 16.074 10.380 1.00 23.80 68 PRO G CA 1
ATOM 1308 C C . PRO C 3 68 ? 39.841 17.075 11.410 1.00 25.45 68 PRO G C 1
ATOM 1309 O O . PRO C 3 68 ? 38.642 17.227 11.547 1.00 23.82 68 PRO G O 1
ATOM 1313 N N . ALA C 3 69 ? 40.727 17.774 12.113 1.00 25.35 69 ALA G N 1
ATOM 1314 C CA . ALA C 3 69 ? 40.262 18.719 13.127 1.00 23.18 69 ALA G CA 1
ATOM 1315 C C . ALA C 3 69 ? 39.457 19.888 12.509 1.00 21.45 69 ALA G C 1
ATOM 1316 O O . ALA C 3 69 ? 38.852 20.645 13.250 1.00 21.82 69 ALA G O 1
ATOM 1318 N N . LEU C 3 70 ? 39.548 20.074 11.185 1.00 19.79 70 LEU G N 1
ATOM 1319 C CA . LEU C 3 70 ? 38.823 21.145 10.510 1.00 21.46 70 LEU G CA 1
ATOM 1320 C C . LEU C 3 70 ? 37.418 20.693 10.092 1.00 23.71 70 LEU G C 1
ATOM 1321 O O . LEU C 3 70 ? 36.553 21.549 9.796 1.00 24.21 70 LEU G O 1
ATOM 1326 N N . GLU C 3 71 ? 37.176 19.376 10.110 1.00 18.49 71 GLU G N 1
ATOM 1327 C CA . GLU C 3 71 ? 35.856 18.852 9.659 1.00 24.33 71 GLU G CA 1
ATOM 1328 C C . GLU C 3 71 ? 34.612 19.477 10.349 1.00 22.79 71 GLU G C 1
ATOM 1329 O O . GLU C 3 71 ? 33.616 19.688 9.689 1.00 22.11 71 GLU G O 1
ATOM 1335 N N . PRO C 3 72 ? 34.658 19.720 11.680 1.00 20.89 72 PRO G N 1
ATOM 1336 C CA . PRO C 3 72 ? 33.474 20.324 12.305 1.00 21.94 72 PRO G CA 1
ATOM 1337 C C . PRO C 3 72 ? 33.035 21.638 11.629 1.00 23.98 72 PRO G C 1
ATOM 1338 O O . PRO C 3 72 ? 31.845 21.926 11.589 1.00 21.46 72 PRO G O 1
ATOM 1342 N N . TRP C 3 73 ? 34.002 22.452 11.172 1.00 20.81 73 TRP G N 1
ATOM 1343 C CA . TRP C 3 73 ? 33.681 23.704 10.524 1.00 19.25 73 TRP G CA 1
ATOM 1344 C C . TRP C 3 73 ? 32.883 23.454 9.257 1.00 23.03 73 TRP G C 1
ATOM 1345 O O . TRP C 3 73 ? 31.939 24.217 8.978 1.00 19.55 73 TRP G O 1
ATOM 1356 N N . PHE C 3 74 ? 33.225 22.424 8.489 1.00 20.27 74 PHE G N 1
ATOM 1357 C CA . PHE C 3 74 ? 32.454 22.137 7.261 1.00 22.99 74 PHE G CA 1
ATOM 1358 C C . PHE C 3 74 ? 31.019 21.660 7.627 1.00 22.63 74 PHE G C 1
ATOM 1359 O O . PHE C 3 74 ? 30.063 22.071 6.955 1.00 24.31 74 PHE G O 1
ATOM 1367 N N . ALA C 3 75 ? 30.875 20.820 8.665 1.00 22.61 75 ALA G N 1
ATOM 1368 C CA . ALA C 3 75 ? 29.522 20.419 9.130 1.00 21.70 75 ALA G CA 1
ATOM 1369 C C . ALA C 3 75 ? 28.721 21.725 9.494 1.00 27.39 75 ALA G C 1
ATOM 1370 O O . ALA C 3 75 ? 27.543 21.887 9.135 1.00 25.31 75 ALA G O 1
ATOM 1372 N N . LEU C 3 76 ? 29.364 22.648 10.202 1.00 22.62 76 LEU G N 1
ATOM 1373 C CA . LEU C 3 76 ? 28.640 23.875 10.633 1.00 20.85 76 LEU G CA 1
ATOM 1374 C C . LEU C 3 76 ? 28.194 24.660 9.394 1.00 26.18 76 LEU G C 1
ATOM 1375 O O . LEU C 3 76 ? 27.073 25.227 9.377 1.00 24.79 76 LEU G O 1
ATOM 1380 N N . CYS C 3 77 ? 29.064 24.729 8.377 1.00 21.01 77 CYS G N 1
ATOM 1381 C CA . CYS C 3 77 ? 28.748 25.453 7.134 1.00 23.63 77 CYS G CA 1
ATOM 1382 C C . CYS C 3 77 ? 27.546 24.798 6.417 1.00 25.55 77 CYS G C 1
ATOM 1383 O O . CYS C 3 77 ? 26.616 25.487 5.903 1.00 22.38 77 CYS G O 1
ATOM 1386 N N . GLU C 3 78 ? 27.582 23.481 6.336 1.00 22.35 78 GLU G N 1
ATOM 1387 C CA . GLU C 3 78 ? 26.485 22.732 5.692 1.00 24.16 78 GLU G CA 1
ATOM 1388 C C . GLU C 3 78 ? 25.168 23.003 6.483 1.00 28.53 78 GLU G C 1
ATOM 1389 O O . GLU C 3 78 ? 24.075 23.177 5.893 1.00 26.92 78 GLU G O 1
ATOM 1395 N N . TRP C 3 79 ? 25.274 23.008 7.800 1.00 25.51 79 TRP G N 1
ATOM 1396 C CA . TRP C 3 79 ? 24.124 23.272 8.653 1.00 27.52 79 TRP G CA 1
ATOM 1397 C C . TRP C 3 79 ? 23.519 24.658 8.336 1.00 31.76 79 TRP G C 1
ATOM 1398 O O . TRP C 3 79 ? 22.313 24.739 8.091 1.00 30.05 79 TRP G O 1
ATOM 1409 N N . HIS C 3 80 ? 24.322 25.731 8.320 1.00 26.68 80 HIS G N 1
ATOM 1410 C CA . HIS C 3 80 ? 23.767 27.059 8.057 1.00 29.26 80 HIS G CA 1
ATOM 1411 C C . HIS C 3 80 ? 23.286 27.197 6.628 1.00 33.09 80 HIS G C 1
ATOM 1412 O O . HIS C 3 80 ? 22.446 28.061 6.352 1.00 29.39 80 HIS G O 1
ATOM 1419 N N . LEU C 3 81 ? 23.800 26.366 5.712 1.00 23.37 81 LEU G N 1
ATOM 1420 C CA . LEU C 3 81 ? 23.351 26.432 4.325 1.00 32.02 81 LEU G CA 1
ATOM 1421 C C . LEU C 3 81 ? 22.101 25.519 4.112 1.00 31.69 81 LEU G C 1
ATOM 1422 O O . LEU C 3 81 ? 21.603 25.403 3.000 1.00 31.57 81 LEU G O 1
ATOM 1427 N N . GLY C 3 82 ? 21.632 24.861 5.174 1.00 32.15 82 GLY G N 1
ATOM 1428 C CA . GLY C 3 82 ? 20.476 23.972 5.072 1.00 35.40 82 GLY G CA 1
ATOM 1429 C C . GLY C 3 82 ? 20.717 22.689 4.297 1.00 38.32 82 GLY G C 1
ATOM 1430 O O . GLY C 3 82 ? 19.781 22.013 3.849 1.00 34.60 82 GLY G O 1
ATOM 1431 N N . LEU C 3 83 ? 21.981 22.326 4.133 1.00 31.59 83 LEU G N 1
ATOM 1432 C CA . LEU C 3 83 ? 22.340 21.102 3.408 1.00 31.98 83 LEU G CA 1
ATOM 1433 C C . LEU C 3 83 ? 22.218 19.917 4.364 1.00 34.28 83 LEU G C 1
ATOM 1434 O O . LEU C 3 83 ? 23.223 19.301 4.756 1.00 35.15 83 LEU G O 1
ATOM 1439 N N . GLY C 3 84 ? 20.984 19.572 4.717 1.00 32.12 84 GLY G N 1
ATOM 1440 C CA . GLY C 3 84 ? 20.733 18.497 5.690 1.00 30.37 84 GLY G CA 1
ATOM 1441 C C . GLY C 3 84 ? 21.333 17.116 5.461 1.00 33.46 84 GLY G C 1
ATOM 1442 O O . GLY C 3 84 ? 21.905 16.492 6.384 1.00 32.20 84 GLY G O 1
ATOM 1443 N N . ALA C 3 85 ? 21.228 16.605 4.243 1.00 33.78 85 ALA G N 1
ATOM 1444 C CA . ALA C 3 85 ? 21.761 15.267 3.971 1.00 34.24 85 ALA G CA 1
ATOM 1445 C C . ALA C 3 85 ? 23.300 15.254 3.941 1.00 29.05 85 ALA G C 1
ATOM 1446 O O . ALA C 3 85 ? 23.915 14.290 4.365 1.00 32.58 85 ALA G O 1
ATOM 1448 N N . ALA C 3 86 ? 23.916 16.303 3.399 1.00 31.48 86 ALA G N 1
ATOM 1449 C CA . ALA C 3 86 ? 25.372 16.365 3.359 1.00 29.01 86 ALA G CA 1
ATOM 1450 C C . ALA C 3 86 ? 25.847 16.438 4.831 1.00 28.65 86 ALA G C 1
ATOM 1451 O O . ALA C 3 86 ? 26.802 15.735 5.205 1.00 31.60 86 ALA G O 1
ATOM 1453 N N . LEU C 3 87 ? 25.191 17.278 5.645 1.00 26.73 87 LEU G N 1
ATOM 1454 C CA . LEU C 3 87 ? 25.535 17.416 7.056 1.00 29.86 87 LEU G CA 1
ATOM 1455 C C . LEU C 3 87 ? 25.481 16.049 7.753 1.00 31.91 87 LEU G C 1
ATOM 1456 O O . LEU C 3 87 ? 26.407 15.643 8.490 1.00 26.26 87 LEU G O 1
ATOM 1461 N N . ASP C 3 88 ? 24.386 15.329 7.525 1.00 31.00 88 ASP G N 1
ATOM 1462 C CA . ASP C 3 88 ? 24.212 14.040 8.166 1.00 32.49 88 ASP G CA 1
ATOM 1463 C C . ASP C 3 88 ? 25.286 13.057 7.757 1.00 23.56 88 ASP G C 1
ATOM 1464 O O . ASP C 3 88 ? 25.739 12.281 8.587 1.00 30.37 88 ASP G O 1
ATOM 1469 N N . ARG C 3 89 ? 25.682 13.043 6.490 1.00 32.96 89 ARG G N 1
ATOM 1470 C CA . ARG C 3 89 ? 26.750 12.116 6.067 1.00 33.76 89 ARG G CA 1
ATOM 1471 C C . ARG C 3 89 ? 28.086 12.515 6.739 1.00 35.26 89 ARG G C 1
ATOM 1472 O O . ARG C 3 89 ? 28.851 11.654 7.207 1.00 32.69 89 ARG G O 1
ATOM 1480 N N . ARG C 3 90 ? 28.396 13.809 6.749 1.00 30.16 90 ARG G N 1
ATOM 1481 C CA . ARG C 3 90 ? 29.647 14.234 7.381 1.00 29.37 90 ARG G CA 1
ATOM 1482 C C . ARG C 3 90 ? 29.639 13.832 8.872 1.00 29.11 90 ARG G C 1
ATOM 1483 O O . ARG C 3 90 ? 30.608 13.226 9.376 1.00 28.54 90 ARG G O 1
ATOM 1491 N N . LEU C 3 91 ? 28.559 14.158 9.596 1.00 30.76 91 LEU G N 1
ATOM 1492 C CA . LEU C 3 91 ? 28.495 13.780 11.014 1.00 31.61 91 LEU G CA 1
ATOM 1493 C C . LEU C 3 91 ? 28.628 12.268 11.208 1.00 35.97 91 LEU G C 1
ATOM 1494 O O . LEU C 3 91 ? 29.392 11.812 12.074 1.00 32.61 91 LEU G O 1
ATOM 1499 N N . ALA C 3 92 ? 27.940 11.480 10.380 1.00 34.72 92 ALA G N 1
ATOM 1500 C CA . ALA C 3 92 ? 28.050 10.011 10.492 1.00 37.20 92 ALA G CA 1
ATOM 1501 C C . ALA C 3 92 ? 29.525 9.579 10.306 1.00 37.14 92 ALA G C 1
ATOM 1502 O O . ALA C 3 92 ? 30.013 8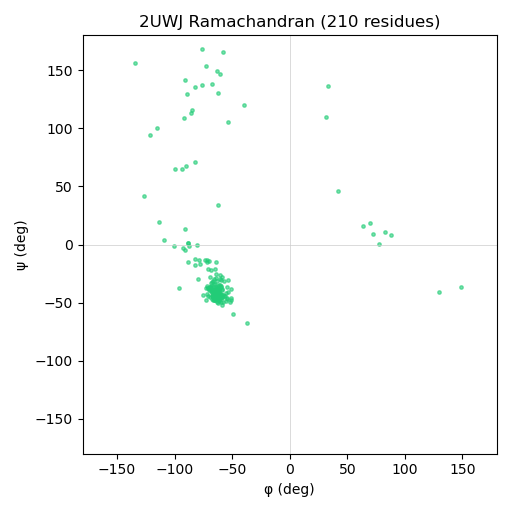.688 10.994 1.00 37.31 92 ALA G O 1
ATOM 1504 N N . GLY C 3 93 ? 30.241 10.225 9.389 1.00 35.25 93 GLY G N 1
ATOM 1505 C CA . GLY C 3 93 ? 31.640 9.885 9.187 1.00 36.55 93 GLY G CA 1
ATOM 1506 C C . GLY C 3 93 ? 32.496 10.215 10.416 1.00 38.68 93 GLY G C 1
ATOM 1507 O O . GLY C 3 93 ? 33.275 9.389 10.888 1.00 40.47 93 GLY G O 1
ATOM 1508 N N . LEU C 3 94 ? 32.337 11.417 10.954 1.00 37.12 94 LEU G N 1
ATOM 1509 C CA . LEU C 3 94 ? 33.104 11.852 12.115 1.00 36.05 94 LEU G CA 1
ATOM 1510 C C . LEU C 3 94 ? 32.803 11.019 13.362 1.00 37.84 94 LEU G C 1
ATOM 1511 O O . LEU C 3 94 ? 33.633 10.917 14.275 1.00 35.82 94 LEU G O 1
ATOM 1516 N N . GLY C 3 95 ? 31.607 10.428 13.400 1.00 40.77 95 GLY G N 1
ATOM 1517 C CA . GLY C 3 95 ? 31.211 9.618 14.543 1.00 39.81 95 GLY G CA 1
ATOM 1518 C C . GLY C 3 95 ? 32.219 8.561 14.946 1.00 40.94 95 GLY G C 1
ATOM 1519 O O . GLY C 3 95 ? 32.425 8.331 16.133 1.00 46.69 95 GLY G O 1
ATOM 1520 N N . GLY C 3 96 ? 32.861 7.924 13.972 1.00 40.77 96 GLY G N 1
ATOM 1521 C CA . GLY C 3 96 ? 33.844 6.901 14.276 1.00 42.36 96 GLY G CA 1
ATOM 1522 C C . GLY C 3 96 ? 35.281 7.356 14.416 1.00 44.77 96 GLY G C 1
ATOM 1523 O O . GLY C 3 96 ? 36.206 6.526 14.450 1.00 48.40 96 GLY G O 1
ATOM 1524 N N . SER C 3 97 ? 35.498 8.665 14.520 1.00 39.86 97 SER G N 1
ATOM 1525 C CA . SER C 3 97 ? 36.856 9.188 14.656 1.00 33.87 97 SER G CA 1
ATOM 1526 C C . SER C 3 97 ? 37.571 8.691 15.895 1.00 31.58 97 SER G C 1
ATOM 1527 O O . SER C 3 97 ? 36.955 8.553 16.956 1.00 35.64 97 SER G O 1
ATOM 1530 N N . SER C 3 98 ? 38.888 8.514 15.793 1.00 35.10 98 SER G N 1
ATOM 1531 C CA . SER C 3 98 ? 39.670 8.075 16.955 1.00 37.70 98 SER G CA 1
ATOM 1532 C C . SER C 3 98 ? 39.993 9.308 17.827 1.00 37.43 98 SER G C 1
ATOM 1533 O O . SER C 3 98 ? 40.435 9.165 18.970 1.00 36.77 98 SER G O 1
ATOM 1536 N N . ASP C 3 99 ? 39.772 10.517 17.296 1.00 31.49 99 ASP G N 1
ATOM 1537 C CA . ASP C 3 99 ? 40.013 11.746 18.088 1.00 30.79 99 ASP G CA 1
ATOM 1538 C C . ASP C 3 99 ? 38.700 11.955 18.879 1.00 30.92 99 ASP G C 1
ATOM 1539 O O . ASP C 3 99 ? 37.655 12.244 18.303 1.00 32.17 99 ASP G O 1
ATOM 1544 N N . PRO C 3 100 ? 38.741 11.827 20.215 1.00 31.69 100 PRO G N 1
ATOM 1545 C CA . PRO C 3 100 ? 37.522 12.003 20.996 1.00 31.37 100 PRO G CA 1
ATOM 1546 C C . PRO C 3 100 ? 36.833 13.346 20.813 1.00 30.64 100 PRO G C 1
ATOM 1547 O O . PRO C 3 100 ? 35.600 13.422 20.848 1.00 23.59 100 PRO G O 1
ATOM 1551 N N . ALA C 3 101 ? 37.603 14.402 20.555 1.00 24.19 101 ALA G N 1
ATOM 1552 C CA . ALA C 3 101 ? 36.944 15.699 20.354 1.00 28.81 101 ALA G CA 1
ATOM 1553 C C . ALA C 3 101 ? 36.107 15.705 19.062 1.00 27.46 101 ALA G C 1
ATOM 1554 O O . ALA C 3 101 ? 35.019 16.281 19.018 1.00 24.89 101 ALA G O 1
ATOM 1556 N N . LEU C 3 102 ? 36.602 15.057 18.016 1.00 25.08 102 LEU G N 1
ATOM 1557 C CA . LEU C 3 102 ? 35.856 15.000 16.763 1.00 28.28 102 LEU G CA 1
ATOM 1558 C C . LEU C 3 102 ? 34.614 14.133 16.951 1.00 30.93 102 LEU G C 1
ATOM 1559 O O . LEU C 3 102 ? 33.512 14.476 16.518 1.00 28.27 102 LEU G O 1
ATOM 1564 N N . ALA C 3 103 ? 34.793 12.984 17.589 1.00 28.81 103 ALA G N 1
ATOM 1565 C CA . ALA C 3 103 ? 33.666 12.101 17.819 1.00 31.36 103 ALA G CA 1
ATOM 1566 C C . ALA C 3 103 ? 32.604 12.775 18.702 1.00 31.43 103 ALA G C 1
ATOM 1567 O O . ALA C 3 103 ? 31.382 12.654 18.448 1.00 29.12 103 ALA G O 1
ATOM 1569 N N . ASP C 3 104 ? 33.045 13.487 19.739 1.00 28.13 104 ASP G N 1
ATOM 1570 C CA . ASP C 3 104 ? 32.083 14.160 20.625 1.00 26.34 104 ASP G CA 1
ATOM 1571 C C . ASP C 3 104 ? 31.453 15.329 19.906 1.00 28.27 104 ASP G C 1
ATOM 1572 O O . ASP C 3 104 ? 30.289 15.632 20.140 1.00 25.61 104 ASP G O 1
ATOM 1577 N N . PHE C 3 105 ? 32.227 16.050 19.091 1.00 24.37 105 PHE G N 1
ATOM 1578 C CA . PHE C 3 105 ? 31.575 17.161 18.369 1.00 23.83 105 PHE G CA 1
ATOM 1579 C C . PHE C 3 105 ? 30.442 16.594 17.485 1.00 25.50 105 PHE G C 1
ATOM 1580 O O . PHE C 3 105 ? 29.347 17.147 17.437 1.00 24.46 105 PHE G O 1
ATOM 1588 N N . ALA C 3 106 ? 30.730 15.508 16.769 1.00 26.82 106 ALA G N 1
ATOM 1589 C CA . ALA C 3 106 ? 29.748 14.919 15.844 1.00 28.13 106 ALA G CA 1
ATOM 1590 C C . ALA C 3 106 ? 28.489 14.406 16.549 1.00 31.55 106 ALA G C 1
ATOM 1591 O O . ALA C 3 106 ? 27.372 14.716 16.143 1.00 28.18 106 ALA G O 1
ATOM 1593 N N . ALA C 3 107 ? 28.681 13.621 17.607 1.00 34.38 107 ALA G N 1
ATOM 1594 C CA . ALA C 3 107 ? 27.563 13.091 18.386 1.00 32.81 107 ALA G CA 1
ATOM 1595 C C . ALA C 3 107 ? 26.783 14.257 18.991 1.00 34.16 107 ALA G C 1
ATOM 1596 O O . ALA C 3 107 ? 25.548 14.276 18.970 1.00 32.82 107 ALA G O 1
ATOM 1598 N N . GLY C 3 108 ? 27.484 15.251 19.537 1.00 30.33 108 GLY G N 1
ATOM 1599 C CA . GLY C 3 108 ? 26.758 16.375 20.109 1.00 27.72 108 GLY G CA 1
ATOM 1600 C C . GLY C 3 108 ? 25.972 17.205 19.082 1.00 33.24 108 GLY G C 1
ATOM 1601 O O . GLY C 3 108 ? 24.819 17.598 19.317 1.00 34.22 108 GLY G O 1
ATOM 1602 N N . MET C 3 109 ? 26.555 17.460 17.915 1.00 27.85 109 MET G N 1
ATOM 1603 C CA . MET C 3 109 ? 25.826 18.294 16.964 1.00 30.79 109 MET G CA 1
ATOM 1604 C C . MET C 3 109 ? 24.620 17.502 16.400 1.00 36.39 109 MET G C 1
ATOM 1605 O O . MET C 3 109 ? 23.548 18.048 16.183 1.00 31.95 109 MET G O 1
ATOM 1610 N N . ARG C 3 110 ? 24.813 16.215 16.176 1.00 36.98 110 ARG G N 1
ATOM 1611 C CA . ARG C 3 110 ? 23.726 15.387 15.673 1.00 42.81 110 ARG G CA 1
ATOM 1612 C C . ARG C 3 110 ? 22.587 15.433 16.683 1.00 44.66 110 ARG G C 1
ATOM 1613 O O . ARG C 3 110 ? 21.418 15.604 16.324 1.00 43.32 110 ARG G O 1
ATOM 1621 N N . ALA C 3 111 ? 22.933 15.291 17.953 1.00 45.05 111 ALA G N 1
ATOM 1622 C CA . ALA C 3 111 ? 21.936 15.319 19.007 1.00 45.75 111 ALA G CA 1
ATOM 1623 C C . ALA C 3 111 ? 21.223 16.661 19.096 1.00 48.62 111 ALA G C 1
ATOM 1624 O O . ALA C 3 111 ? 20.014 16.723 19.299 1.00 48.43 111 ALA G O 1
ATOM 1626 N N . GLN C 3 112 ? 21.946 17.754 18.925 1.00 45.17 112 GLN G N 1
ATOM 1627 C CA . GLN C 3 112 ? 21.290 19.035 19.035 1.00 48.52 112 GLN G CA 1
ATOM 1628 C C . GLN C 3 112 ? 20.522 19.441 17.784 1.00 51.25 112 GLN G C 1
ATOM 1629 O O . GLN C 3 112 ? 19.499 20.128 17.855 1.00 47.86 112 GLN G O 1
ATOM 1635 N N . VAL C 3 113 ? 21.019 18.975 16.650 1.00 52.46 113 VAL G N 1
ATOM 1636 C CA . VAL C 3 113 ? 20.497 19.299 15.339 1.00 56.40 113 VAL G CA 1
ATOM 1637 C C . VAL C 3 113 ? 19.510 18.318 14.715 1.00 62.77 113 VAL G C 1
ATOM 1638 O O . VAL C 3 113 ? 18.566 18.739 14.039 1.00 65.27 113 VAL G O 1
ATOM 1642 N N . ARG C 3 114 ? 19.736 17.019 14.915 1.00 65.46 114 ARG G N 1
ATOM 1643 C CA . ARG C 3 114 ? 18.855 15.984 14.351 1.00 67.96 114 ARG G CA 1
ATOM 1644 C C . ARG C 3 114 ? 17.683 15.604 15.270 1.00 67.44 114 ARG G C 1
ATOM 1645 O O . ARG C 3 114 ? 17.860 15.289 16.449 1.00 67.99 114 ARG G O 1
ATOM 1647 N N . THR C 3 115 ? 16.548 15.616 14.749 1.00 35.90 115 THR G N 1
#

Sequence (215 aa):
GSHMMTALETRLSVADGTHAAALRQRLQAALAECRRELARGACPERFQFLQQQARALEGGLGILSQLTEDMHKINKWSVIYNINSTVTRALRDLMQGILQKIDTSLIRELAELALAGSGQHCHEEALCIAEWLERLGQDEAARLIRISSLANQGRYQEALAFAHGNPWPALEPWFALCEWHLGLGAALDRRLAGLGGSSDPALADFAAGMRAQVR

Secondary structure (P-SEA, 3-state):
ccccccaaaaaaccccaaaaaaaaaaaaaaaaaaaaaaaacccaaaaaaaaaaaaaaaaaaaaaaaaccc/ccccccccccccccaaaaaaaaaaaaaaaaac/caaaaaaaaaaaaaaaaccaaaaaaaaaaaaaaacaaaaaaaaaaaaaaaacccccccccccccccccaaaaaaaaaaaacaaaaaaaaaaaacccccaaaaaaaaaaaaacc